Protein AF-A0A7I5E8X2-F1 (afdb_monomer_lite)

Secondary structure (DSSP, 8-state):
-------S-HHHHHHHHHHHHHHT-TT-EEEEE---HHHHHHHHGGGT----HHHHHHHHHHHHTSTTTHHHHEEEEEE-HHHHH-B-TTS-BHHHHHHHTTPEEE---EEEEEEEEETTEEEEEEEPPPPTT-SS------------GGGGGGEEEEEEEEE--SSS---EEEEEEEE-GGG--TT--HHHHHHHHHHHH-SS--------B-GGGG-S-TT--

Radius of gyration: 22.17 Å; chains: 1; bounding box: 64×29×58 Å

Sequence (225 aa):
MVSYSQYLTKEKEDELRSIVSAITAPGKGILAADESKKTFGKRIKHINVENTEELRRKYRQLLITAKPDLGKYISGVIMYHETFYHKCDDGTRFVDVLRKQGILPGVKDPYVKIYLYHGRKLLSKKKTSRKYRTLNPYYNESFQFKIEPAMMEKVHIIISVWDYDKMSKNDFIGEVTLASQALNLPQVTHACYEQWAEMMTSRRPVVQWHTLHPLFFFLLPRSLI

pLDDT: mean 84.15, std 14.83, range [33.44, 97.88]

Foldseek 3Di:
DDDDDPPDDPVLVVVVVVLVCLQPPPQAHEAEAAQDLVRVCVVCVVVVDDSDLVVSLVVVCCVLVPPLCNLVHYSEYEYHLSLQQHADPVRHRSCVSCVVSNYHYDFWWKKKKKWKDQALDTPDIDIFDIHGRHPDDDGPDDDDDDDDPVRQQRIKMKMWMWTDDPRDPIHTDFIAMAHAVNNVQPRHDPQSNVQNVCVVPDPDDGDDDDDGHDPVVDPDPSVPD

Organism: Haemonchus contortus (NCBI:txid6289)

InterPro domains:
  IPR000008 C2 domain [PR00360] (104-116)
  IPR000008 C2 domain [PR00360] (133-146)
  IPR000008 C2 domain [PR00360] (157-165)
  IPR000008 C2 domain [PS50004] (74-193)
  IPR000008 C2 domain [SM00239] (92-192)
  IPR000741 Fructose-bisphosphate aldolase, class-I [PF00274] (15-108)
  IPR000741 Fructose-bisphosphate aldolase, class-I [PTHR11627] (12-108)
  IPR013785 Aldolase-type TIM barrel [G3DSA:3.20.20.70] (1-112)
  IPR035892 C2 domain superfamily [SSF49562] (105-203)

Structure (mmCIF, N/CA/C/O backbone):
data_AF-A0A7I5E8X2-F1
#
_entry.id   AF-A0A7I5E8X2-F1
#
loop_
_atom_site.group_PDB
_atom_site.id
_atom_site.type_symbol
_atom_site.label_atom_id
_atom_site.label_alt_id
_atom_site.label_comp_id
_atom_site.label_asym_id
_atom_site.label_entity_id
_atom_site.label_seq_id
_atom_site.pdbx_PDB_ins_code
_atom_site.Cartn_x
_atom_site.Cartn_y
_atom_site.Cartn_z
_atom_site.occupancy
_atom_site.B_iso_or_equiv
_atom_site.auth_seq_id
_atom_site.auth_comp_id
_atom_site.auth_asym_id
_atom_site.auth_atom_id
_atom_site.pdbx_PDB_model_num
ATOM 1 N N . MET A 1 1 ? 34.766 -5.585 10.551 1.00 38.91 1 MET A N 1
ATOM 2 C CA . MET A 1 1 ? 33.547 -5.425 11.373 1.00 38.91 1 MET A CA 1
ATOM 3 C C . MET A 1 1 ? 32.628 -4.472 10.625 1.00 38.91 1 MET A C 1
ATOM 5 O O . MET A 1 1 ? 33.022 -3.335 10.405 1.00 38.91 1 MET A O 1
ATOM 9 N N . VAL A 1 2 ? 31.495 -4.945 10.104 1.00 33.44 2 VAL A N 1
ATOM 10 C CA . VAL A 1 2 ? 30.584 -4.097 9.317 1.00 33.44 2 VAL A CA 1
ATOM 11 C C . VAL A 1 2 ? 29.768 -3.258 10.297 1.00 33.44 2 VAL A C 1
ATOM 13 O O . VAL A 1 2 ? 28.954 -3.798 11.039 1.00 33.44 2 VAL A O 1
ATOM 16 N N . SER A 1 3 ? 30.032 -1.952 10.339 1.00 42.31 3 SER A N 1
ATOM 17 C CA . SER A 1 3 ? 29.227 -0.997 11.099 1.00 42.31 3 SER A CA 1
ATOM 18 C C . SER A 1 3 ? 27.961 -0.695 10.302 1.00 42.31 3 SER A C 1
ATOM 20 O O . SER A 1 3 ? 28.021 -0.100 9.224 1.00 42.31 3 SER A O 1
ATOM 22 N N . TYR A 1 4 ? 26.815 -1.157 10.796 1.00 42.38 4 TYR A N 1
ATOM 23 C CA . TYR A 1 4 ? 25.520 -0.760 10.258 1.00 42.38 4 TYR A CA 1
ATOM 24 C C . TYR A 1 4 ? 25.203 0.642 10.778 1.00 42.38 4 TYR A C 1
ATOM 26 O O . TYR A 1 4 ? 25.186 0.855 11.989 1.00 42.38 4 TYR A O 1
ATOM 34 N N . SER A 1 5 ? 24.938 1.604 9.887 1.00 55.16 5 SER A N 1
ATOM 35 C CA . SER A 1 5 ? 24.467 2.922 10.324 1.00 55.16 5 SER A CA 1
ATOM 36 C C . SER A 1 5 ? 23.168 2.746 11.107 1.00 55.16 5 SER A C 1
ATOM 38 O O . SER A 1 5 ? 22.242 2.104 10.609 1.00 55.16 5 SER A O 1
ATOM 40 N N . GLN A 1 6 ? 23.076 3.306 12.309 1.00 53.88 6 GLN A N 1
ATOM 41 C CA . GLN A 1 6 ? 21.856 3.241 13.106 1.00 53.88 6 GLN A CA 1
ATOM 42 C C . GLN A 1 6 ? 20.764 4.067 12.405 1.00 53.88 6 GLN A C 1
ATOM 44 O O . GLN A 1 6 ? 20.784 5.294 12.402 1.00 53.88 6 GLN A O 1
ATOM 49 N N . TYR A 1 7 ? 19.855 3.377 11.709 1.00 63.16 7 TYR A N 1
ATOM 50 C CA . TYR A 1 7 ? 18.863 3.986 10.810 1.00 63.16 7 TYR A CA 1
ATOM 51 C C . TYR A 1 7 ? 17.712 4.697 11.538 1.00 63.16 7 TYR A C 1
ATOM 53 O O . TYR A 1 7 ? 16.974 5.465 10.919 1.00 63.16 7 TYR A O 1
ATOM 61 N N . LEU A 1 8 ? 17.536 4.434 12.833 1.00 58.97 8 LEU A N 1
ATOM 62 C CA . LEU A 1 8 ? 16.497 5.016 13.675 1.00 58.97 8 LEU A CA 1
ATOM 63 C C . LEU A 1 8 ? 17.147 5.652 14.899 1.00 58.97 8 LEU A C 1
ATOM 65 O O . LEU A 1 8 ? 18.104 5.109 15.447 1.00 58.97 8 LEU A O 1
ATOM 69 N N . THR A 1 9 ? 16.619 6.797 15.326 1.00 81.25 9 THR A N 1
ATOM 70 C CA . THR A 1 9 ? 16.988 7.353 16.630 1.00 81.25 9 THR A CA 1
ATOM 71 C C . THR A 1 9 ? 16.455 6.434 17.727 1.00 81.25 9 THR A C 1
ATOM 73 O O . THR A 1 9 ? 15.494 5.688 17.501 1.00 81.25 9 THR A O 1
ATOM 76 N N . LYS A 1 10 ? 17.066 6.481 18.912 1.00 81.06 10 LYS A N 1
ATOM 77 C CA . LYS A 1 10 ? 16.680 5.621 20.035 1.00 81.06 10 LYS A CA 1
ATOM 78 C C . LYS A 1 10 ? 15.204 5.801 20.402 1.00 81.06 10 LYS A C 1
ATOM 80 O O . LYS A 1 10 ? 14.497 4.822 20.608 1.00 81.06 10 LYS A O 1
ATOM 85 N N . GLU A 1 11 ? 14.715 7.035 20.333 1.00 80.69 11 GLU A N 1
ATOM 86 C CA . GLU A 1 11 ? 13.323 7.394 20.611 1.00 80.69 11 GLU A CA 1
ATOM 87 C C . GLU A 1 11 ? 12.356 6.718 19.630 1.00 80.69 11 GLU A C 1
ATOM 89 O O . GLU A 1 11 ? 11.330 6.182 20.040 1.00 80.69 11 GLU A O 1
ATOM 94 N N . LYS A 1 12 ? 12.692 6.689 18.332 1.00 64.62 12 LYS A N 1
ATOM 95 C CA . LYS A 1 12 ? 11.868 6.021 17.310 1.00 64.62 12 LYS A CA 1
ATOM 96 C C . LYS A 1 12 ? 11.861 4.510 17.487 1.00 64.62 12 LYS A C 1
ATOM 98 O O . LYS A 1 12 ? 10.843 3.866 17.255 1.00 64.62 12 LYS A O 1
ATOM 103 N N . GLU A 1 13 ? 13.000 3.941 17.867 1.00 73.44 13 GLU A N 1
ATOM 104 C CA . GLU A 1 13 ? 13.101 2.513 18.144 1.00 73.44 13 GLU A CA 1
ATOM 105 C C . GLU A 1 13 ? 12.241 2.122 19.353 1.00 73.44 13 GLU A C 1
ATOM 107 O O . GLU A 1 13 ? 11.497 1.144 19.288 1.00 73.44 13 GLU A O 1
ATOM 112 N N . ASP A 1 14 ? 12.294 2.909 20.425 1.00 80.69 14 ASP A N 1
ATOM 113 C CA . ASP A 1 14 ? 11.518 2.666 21.639 1.00 80.69 14 ASP A CA 1
ATOM 114 C C . ASP A 1 14 ? 10.011 2.862 21.391 1.00 80.69 14 ASP A C 1
ATOM 116 O O . ASP A 1 14 ? 9.198 2.056 21.852 1.00 80.69 14 ASP A O 1
ATOM 120 N N . GLU A 1 15 ? 9.623 3.848 20.576 1.00 75.69 15 GLU A N 1
ATOM 121 C CA . GLU A 1 15 ? 8.233 4.029 20.146 1.00 75.69 15 GLU A CA 1
ATOM 122 C C . GLU A 1 15 ? 7.722 2.832 19.333 1.00 75.69 15 GLU A C 1
ATOM 124 O O . GLU A 1 15 ? 6.645 2.306 19.618 1.00 75.69 15 GLU A O 1
ATOM 129 N N . LEU A 1 16 ? 8.500 2.339 18.364 1.00 73.69 16 LEU A N 1
ATOM 130 C CA . LEU A 1 16 ? 8.141 1.135 17.613 1.00 73.69 16 LEU A CA 1
ATOM 131 C C . LEU A 1 16 ? 8.005 -0.091 18.506 1.00 73.69 16 LEU A C 1
ATOM 133 O O . LEU A 1 16 ? 7.049 -0.848 18.360 1.00 73.69 16 LEU A O 1
ATOM 137 N N . ARG A 1 17 ? 8.953 -0.298 19.425 1.00 80.31 17 ARG A N 1
ATOM 138 C CA . ARG A 1 17 ? 8.908 -1.408 20.384 1.00 80.31 17 ARG A CA 1
ATOM 139 C C . ARG A 1 17 ? 7.662 -1.322 21.258 1.00 80.31 17 ARG A C 1
ATOM 141 O O . ARG A 1 17 ? 7.032 -2.351 21.496 1.00 80.31 17 ARG A O 1
ATOM 148 N N . SER A 1 18 ? 7.275 -0.117 21.673 1.00 81.50 18 SER A N 1
ATOM 149 C CA . SER A 1 18 ? 6.035 0.131 22.410 1.00 81.50 18 SER A CA 1
ATOM 150 C C . SER A 1 18 ? 4.797 -0.220 21.575 1.00 81.50 18 SER A C 1
ATOM 152 O O . SER A 1 18 ? 3.943 -0.977 22.034 1.00 81.50 18 SER A O 1
ATOM 154 N N . ILE A 1 19 ? 4.735 0.225 20.313 1.00 79.25 19 ILE A N 1
ATOM 155 C CA . ILE A 1 19 ? 3.628 -0.087 19.393 1.00 79.25 19 ILE A CA 1
ATOM 156 C C . ILE A 1 19 ? 3.529 -1.594 19.142 1.00 79.25 19 ILE A C 1
ATOM 158 O O . ILE A 1 19 ? 2.446 -2.160 19.268 1.00 79.25 19 ILE A O 1
ATOM 162 N N . VAL A 1 20 ? 4.644 -2.257 18.822 1.00 81.50 20 VAL A N 1
ATOM 163 C CA . VAL A 1 20 ? 4.682 -3.711 18.608 1.00 81.50 20 VAL A CA 1
ATOM 164 C C . VAL A 1 20 ? 4.209 -4.435 19.863 1.00 81.50 20 VAL A C 1
ATOM 166 O O . VAL A 1 20 ? 3.317 -5.267 19.759 1.00 81.50 20 VAL A O 1
ATOM 169 N N . SER A 1 21 ? 4.716 -4.063 21.042 1.00 86.94 21 SER A N 1
ATOM 170 C CA . SER A 1 21 ? 4.304 -4.678 22.312 1.00 86.94 21 SER A CA 1
ATOM 171 C C . SER A 1 21 ? 2.809 -4.498 22.586 1.00 86.94 21 SER A C 1
ATOM 173 O O . SER A 1 21 ? 2.159 -5.420 23.073 1.00 86.94 21 SER A O 1
ATOM 175 N N . ALA A 1 22 ? 2.244 -3.337 22.241 1.00 85.12 22 ALA A N 1
ATOM 176 C CA . ALA A 1 22 ? 0.814 -3.085 22.365 1.00 85.12 22 ALA A CA 1
ATOM 177 C C . ALA A 1 22 ? -0.011 -3.923 21.374 1.00 85.12 22 ALA A C 1
ATOM 179 O O . ALA A 1 22 ? -1.022 -4.503 21.770 1.00 85.12 22 ALA A O 1
ATOM 180 N N . ILE A 1 23 ? 0.423 -4.033 20.110 1.00 85.88 23 ILE A N 1
ATOM 181 C CA . ILE A 1 23 ? -0.246 -4.840 19.075 1.00 85.88 23 ILE A CA 1
ATOM 182 C C . ILE A 1 23 ? -0.181 -6.335 19.415 1.00 85.88 23 ILE A C 1
ATOM 184 O O . ILE A 1 23 ? -1.177 -7.037 19.253 1.00 85.88 23 ILE A O 1
ATOM 188 N N . THR A 1 24 ? 0.952 -6.828 19.916 1.00 89.12 24 THR A N 1
ATOM 189 C CA . THR A 1 24 ? 1.171 -8.248 20.243 1.00 89.12 24 THR A CA 1
ATOM 190 C C . THR A 1 24 ? 0.873 -8.584 21.705 1.00 89.12 24 THR A C 1
ATOM 192 O O . THR A 1 24 ? 1.399 -9.568 22.227 1.00 89.12 24 THR A O 1
ATOM 195 N N . ALA A 1 25 ? 0.073 -7.763 22.394 1.00 91.94 25 ALA A N 1
ATOM 196 C CA . ALA A 1 25 ? -0.280 -7.993 23.789 1.00 91.94 25 ALA A CA 1
ATOM 197 C C . ALA A 1 25 ? -0.931 -9.387 23.967 1.00 91.94 25 ALA A C 1
ATOM 199 O O . ALA A 1 25 ? -1.867 -9.712 23.229 1.00 91.94 25 ALA A O 1
ATOM 200 N N . PRO A 1 26 ? -0.480 -10.213 24.935 1.00 93.69 26 PRO A N 1
ATOM 201 C CA . PRO A 1 26 ? -1.048 -11.539 25.167 1.00 93.69 26 PRO A CA 1
ATOM 202 C C . PRO A 1 26 ? -2.565 -11.500 25.369 1.00 93.69 26 PRO A C 1
ATOM 204 O O . PRO A 1 26 ? -3.087 -10.651 26.090 1.00 93.69 26 PRO A O 1
ATOM 207 N N . GLY A 1 27 ? -3.276 -12.426 24.723 1.00 92.62 27 GLY A N 1
ATOM 208 C CA . GLY A 1 27 ? -4.739 -12.490 24.776 1.00 92.62 27 GLY A CA 1
ATOM 209 C C . GLY A 1 27 ? -5.462 -11.467 23.892 1.00 92.62 27 GLY A C 1
ATOM 210 O O . GLY A 1 27 ? -6.692 -11.442 23.909 1.00 92.62 27 GLY A O 1
ATOM 211 N N . LYS A 1 28 ? -4.733 -10.658 23.105 1.00 94.44 28 LYS A N 1
ATOM 212 C CA . LYS A 1 28 ? -5.307 -9.724 22.129 1.00 94.44 28 LYS A CA 1
ATOM 213 C C . LYS A 1 28 ? -4.965 -10.086 20.683 1.00 94.44 28 LYS A C 1
ATOM 215 O O . LYS A 1 28 ? -3.944 -10.708 20.407 1.00 94.44 28 LYS A O 1
ATOM 220 N N . GLY A 1 29 ? -5.825 -9.668 19.756 1.00 92.12 29 GLY A N 1
ATOM 221 C CA . GLY A 1 29 ? -5.654 -9.823 18.313 1.00 92.12 29 GLY A CA 1
ATOM 222 C C . GLY A 1 29 ? -5.885 -8.529 17.530 1.00 92.12 29 GLY A C 1
ATOM 223 O O . GLY A 1 29 ? -6.206 -7.479 18.087 1.00 92.12 29 GLY A O 1
ATOM 224 N N . ILE A 1 30 ? -5.738 -8.617 16.208 1.00 92.19 30 ILE A N 1
ATOM 225 C CA . ILE A 1 30 ? -5.986 -7.511 15.277 1.00 92.19 30 ILE A CA 1
ATOM 226 C C . ILE A 1 30 ? -7.317 -7.749 14.562 1.00 92.19 30 ILE A C 1
ATOM 228 O O . ILE A 1 30 ? -7.530 -8.808 13.974 1.00 92.19 30 ILE A O 1
ATOM 232 N N . LEU A 1 31 ? -8.193 -6.745 14.560 1.00 92.25 31 LEU A N 1
ATOM 233 C CA . LEU A 1 31 ? -9.405 -6.745 13.745 1.00 92.25 31 LEU A CA 1
ATOM 234 C C . LEU A 1 31 ? -9.109 -6.122 12.372 1.00 92.25 31 LEU A C 1
ATOM 236 O O . LEU A 1 31 ? -8.822 -4.930 12.259 1.00 92.25 31 LEU A O 1
ATOM 240 N N . ALA A 1 32 ? -9.214 -6.915 11.309 1.00 89.88 32 ALA A N 1
ATOM 241 C CA . ALA A 1 32 ? -9.124 -6.426 9.935 1.00 89.88 32 ALA A CA 1
ATOM 242 C C . ALA A 1 32 ? -10.494 -5.900 9.465 1.00 89.88 32 ALA A C 1
ATOM 244 O O . ALA A 1 32 ? -11.342 -6.661 9.000 1.00 89.88 32 ALA A O 1
ATOM 245 N N . ALA A 1 33 ? -10.721 -4.593 9.620 1.00 89.88 33 ALA A N 1
ATOM 246 C CA . ALA A 1 33 ? -11.912 -3.874 9.152 1.00 89.88 33 ALA A CA 1
ATOM 247 C C . ALA A 1 33 ? -11.595 -2.999 7.916 1.00 89.88 33 ALA A C 1
ATOM 249 O O . ALA A 1 33 ? -12.175 -1.924 7.711 1.00 89.88 33 ALA A O 1
ATOM 250 N N . ASP A 1 34 ? -10.642 -3.450 7.096 1.00 87.06 34 ASP A N 1
ATOM 251 C CA . ASP A 1 34 ? -10.061 -2.737 5.957 1.00 87.06 34 ASP A CA 1
ATOM 252 C C . ASP A 1 34 ? -10.658 -3.120 4.601 1.00 87.06 34 ASP A C 1
ATOM 254 O O . ASP A 1 34 ? -10.116 -2.789 3.543 1.00 87.06 34 ASP A O 1
ATOM 258 N N . GLU A 1 35 ? -11.819 -3.775 4.608 1.00 84.75 35 GLU A N 1
ATOM 259 C CA . GLU A 1 35 ? -12.436 -4.245 3.377 1.00 84.75 35 GLU A CA 1
ATOM 260 C C . GLU A 1 35 ? -12.810 -3.075 2.461 1.00 84.75 35 GLU A C 1
ATOM 262 O O . GLU A 1 35 ? -13.571 -2.174 2.822 1.00 84.75 35 GLU A O 1
ATOM 267 N N . SER A 1 36 ? -12.319 -3.140 1.223 1.00 81.12 36 SER A N 1
ATOM 268 C CA . SER A 1 36 ? -12.688 -2.191 0.174 1.00 81.12 36 SER A CA 1
ATOM 269 C C . SER A 1 36 ? -14.194 -2.210 -0.117 1.00 81.12 36 SER A C 1
ATOM 271 O O . SER A 1 36 ? -14.888 -3.197 0.151 1.00 81.12 36 SER A O 1
ATOM 273 N N . LYS A 1 37 ? -14.691 -1.166 -0.798 1.00 85.94 37 LYS A N 1
ATOM 274 C CA . LYS A 1 37 ? -16.078 -1.098 -1.302 1.00 85.94 37 LYS A CA 1
ATOM 275 C C . LYS A 1 37 ? -16.480 -2.374 -2.052 1.00 85.94 37 LYS A C 1
ATOM 277 O O . LYS A 1 37 ? -17.553 -2.920 -1.811 1.00 85.94 37 LYS A O 1
ATOM 282 N N . LYS A 1 38 ? -15.596 -2.880 -2.920 1.00 81.94 38 LYS A N 1
ATOM 283 C CA . LYS A 1 38 ? -15.815 -4.097 -3.719 1.00 81.94 38 LYS A CA 1
ATOM 284 C C . LYS A 1 38 ? -15.886 -5.350 -2.845 1.00 81.94 38 LYS A C 1
ATOM 286 O O . LYS A 1 38 ? -16.782 -6.169 -3.031 1.00 81.94 38 LYS A O 1
ATOM 291 N N . THR A 1 39 ? -14.956 -5.503 -1.903 1.00 82.00 39 THR A N 1
ATOM 292 C CA . THR A 1 39 ? -14.901 -6.662 -0.996 1.00 82.00 39 THR A CA 1
ATOM 293 C C . THR A 1 39 ? -16.128 -6.705 -0.091 1.00 82.00 39 THR A C 1
ATOM 295 O O . THR A 1 39 ? -16.776 -7.744 0.014 1.00 82.00 39 THR A O 1
ATOM 298 N N . PHE A 1 40 ? -16.505 -5.563 0.489 1.00 89.56 40 PHE A N 1
ATOM 299 C CA . PHE A 1 40 ? -17.715 -5.460 1.297 1.00 89.56 40 PHE A CA 1
ATOM 300 C C . PHE A 1 40 ? -18.978 -5.766 0.487 1.00 89.56 40 PHE A C 1
ATOM 302 O O . PHE A 1 40 ? -19.819 -6.531 0.947 1.00 89.56 40 PHE A O 1
ATOM 309 N N . GLY A 1 41 ? -19.073 -5.255 -0.746 1.00 91.06 41 GLY A N 1
ATOM 310 C CA . GLY A 1 41 ? -20.191 -5.540 -1.650 1.00 91.06 41 GLY A CA 1
ATOM 311 C C . GLY A 1 41 ? -20.399 -7.036 -1.898 1.00 91.06 41 GLY A C 1
ATOM 312 O O . GLY A 1 41 ? -21.529 -7.510 -1.876 1.00 91.06 41 GLY A O 1
ATOM 313 N N . LYS A 1 42 ? -19.314 -7.807 -2.061 1.00 90.38 42 LYS A N 1
ATOM 314 C CA . LYS A 1 42 ? -19.402 -9.273 -2.162 1.00 90.38 42 LYS A CA 1
ATOM 315 C C . LYS A 1 42 ? -19.950 -9.905 -0.878 1.00 90.38 42 LYS A C 1
ATOM 317 O O . LYS A 1 42 ? -20.786 -10.795 -0.969 1.00 90.38 42 LYS A O 1
ATOM 322 N N . ARG A 1 43 ? -19.513 -9.428 0.295 1.00 88.31 43 ARG A N 1
ATOM 323 C CA . ARG A 1 43 ? -19.944 -9.940 1.609 1.00 88.31 43 ARG A CA 1
ATOM 324 C C . ARG A 1 43 ? -21.446 -9.741 1.836 1.00 88.31 43 ARG A C 1
ATOM 326 O O . ARG A 1 43 ? -22.109 -10.658 2.303 1.00 88.31 43 ARG A O 1
ATOM 333 N N . ILE A 1 44 ? -21.985 -8.579 1.466 1.00 90.88 44 ILE A N 1
ATOM 334 C CA . ILE A 1 44 ? -23.406 -8.256 1.679 1.00 90.88 44 ILE A CA 1
ATOM 335 C C . ILE A 1 44 ? -24.336 -8.723 0.550 1.00 90.88 44 ILE A C 1
ATOM 337 O O . ILE A 1 44 ? -25.553 -8.667 0.698 1.00 90.88 44 ILE A O 1
ATOM 341 N N . LYS A 1 45 ? -23.801 -9.213 -0.576 1.00 89.38 45 LYS A N 1
ATOM 342 C CA . LYS A 1 45 ? -24.623 -9.670 -1.709 1.00 89.38 45 LYS A CA 1
ATOM 343 C C . LYS A 1 45 ? -25.623 -10.761 -1.299 1.00 89.38 45 LYS A C 1
ATOM 345 O O . LYS A 1 45 ? -26.724 -10.813 -1.829 1.00 89.38 45 LYS A O 1
ATOM 350 N N . HIS A 1 46 ? -25.253 -11.595 -0.328 1.00 86.31 46 HIS A N 1
ATOM 351 C CA . HIS A 1 46 ? -26.083 -12.695 0.173 1.00 86.31 46 HIS A CA 1
ATOM 352 C C . HIS A 1 46 ? -27.261 -12.249 1.049 1.00 86.31 46 HIS A C 1
ATOM 354 O O . HIS A 1 46 ? -28.174 -13.037 1.260 1.00 86.31 46 HIS A O 1
ATOM 360 N N . ILE A 1 47 ? -27.256 -11.006 1.540 1.00 88.31 47 ILE A N 1
ATOM 361 C CA . ILE A 1 47 ? -28.328 -10.456 2.385 1.00 88.31 47 ILE A CA 1
ATOM 362 C C . ILE A 1 47 ? -29.251 -9.492 1.623 1.00 88.31 47 ILE A C 1
ATOM 364 O O . ILE A 1 47 ? -30.100 -8.859 2.237 1.00 88.31 47 ILE A O 1
ATOM 368 N N . ASN A 1 48 ? -29.104 -9.393 0.293 1.00 87.81 48 ASN A N 1
ATOM 369 C CA . ASN A 1 48 ? -29.936 -8.572 -0.599 1.00 87.81 48 ASN A CA 1
ATOM 370 C C . ASN A 1 48 ? -30.042 -7.087 -0.184 1.00 87.81 48 ASN A C 1
ATOM 372 O O . ASN A 1 48 ? -31.103 -6.476 -0.281 1.00 87.81 48 ASN A O 1
ATOM 376 N N . VAL A 1 49 ? -28.933 -6.507 0.291 1.00 88.75 49 VAL A N 1
ATOM 377 C CA . VAL A 1 49 ? -28.847 -5.084 0.655 1.00 88.75 49 VAL A CA 1
ATOM 378 C C . VAL A 1 49 ? -27.911 -4.351 -0.306 1.00 88.75 49 VAL A C 1
ATOM 380 O O . VAL A 1 49 ? -26.867 -4.874 -0.703 1.00 88.75 49 VAL A O 1
ATOM 383 N N . GLU A 1 50 ? -28.267 -3.120 -0.668 1.00 91.38 50 GLU A N 1
ATOM 384 C CA . GLU A 1 50 ? -27.441 -2.250 -1.502 1.00 91.38 50 GLU A CA 1
ATOM 385 C C . GLU A 1 50 ? -26.145 -1.814 -0.791 1.00 91.38 50 GLU A C 1
ATOM 387 O O . GLU A 1 50 ? -26.134 -1.455 0.386 1.00 91.38 50 GLU A O 1
ATOM 392 N N . ASN A 1 51 ? -25.028 -1.788 -1.525 1.00 93.38 51 ASN A N 1
ATOM 393 C CA . ASN A 1 51 ? -23.721 -1.364 -1.015 1.00 93.38 51 ASN A CA 1
ATOM 394 C C . ASN A 1 51 ? -23.567 0.167 -0.954 1.00 93.38 51 ASN A C 1
ATOM 396 O O . ASN A 1 51 ? -22.775 0.760 -1.695 1.00 93.38 51 ASN A O 1
ATOM 400 N N . THR A 1 52 ? -24.285 0.809 -0.039 1.00 94.56 52 THR A N 1
ATOM 401 C CA . THR A 1 52 ? -24.194 2.257 0.188 1.00 94.56 52 THR A CA 1
ATOM 402 C C . THR A 1 52 ? -23.060 2.619 1.154 1.00 94.56 52 THR A C 1
ATOM 404 O O . THR A 1 52 ? -22.584 1.789 1.933 1.00 94.56 52 THR A O 1
ATOM 407 N N . GLU A 1 53 ? -22.587 3.868 1.103 1.00 91.44 53 GLU A N 1
ATOM 408 C CA . GLU A 1 53 ? -21.614 4.391 2.080 1.00 91.44 53 GLU A CA 1
ATOM 409 C C . GLU A 1 53 ? -22.156 4.345 3.505 1.00 91.44 53 GLU A C 1
ATOM 411 O O . GLU A 1 53 ? -21.472 3.872 4.408 1.00 91.44 53 GLU A O 1
ATOM 416 N N . GLU A 1 54 ? -23.418 4.722 3.687 1.00 95.12 54 GLU A N 1
ATOM 417 C CA . GLU A 1 54 ? -24.064 4.716 4.993 1.00 95.12 54 GLU A CA 1
ATOM 418 C C . GLU A 1 54 ? -24.165 3.304 5.587 1.00 95.12 54 GLU A C 1
ATOM 420 O O . GLU A 1 54 ? -23.901 3.104 6.773 1.00 95.12 54 GLU A O 1
ATOM 425 N N . LEU A 1 55 ? -24.457 2.286 4.769 1.00 94.69 55 LEU A N 1
ATOM 426 C CA . LEU A 1 55 ? -24.430 0.896 5.225 1.00 94.69 55 LEU A CA 1
ATOM 427 C C . LEU A 1 55 ? -23.016 0.468 5.629 1.00 94.69 55 LEU A C 1
ATOM 429 O O . LEU A 1 55 ? -22.834 -0.191 6.657 1.00 94.69 55 LEU A O 1
ATOM 433 N N . ARG A 1 56 ? -22.002 0.848 4.840 1.00 94.75 56 ARG A N 1
ATOM 434 C CA . ARG A 1 56 ? -20.604 0.572 5.185 1.00 94.75 56 ARG A CA 1
ATOM 435 C C . ARG A 1 56 ? -20.232 1.242 6.502 1.00 94.75 56 ARG A C 1
ATOM 437 O O . ARG A 1 56 ? -19.630 0.568 7.336 1.00 94.75 56 ARG A O 1
ATOM 444 N N . ARG A 1 57 ? -20.614 2.504 6.709 1.00 96.00 57 ARG A N 1
ATOM 445 C CA . ARG A 1 57 ? -20.420 3.254 7.956 1.00 96.00 57 ARG A CA 1
ATOM 446 C C . ARG A 1 57 ? -21.074 2.543 9.136 1.00 96.00 57 ARG A C 1
ATOM 448 O O . ARG A 1 57 ? -20.356 2.200 10.071 1.00 96.00 57 ARG A O 1
ATOM 455 N N . LYS A 1 58 ? -22.374 2.235 9.063 1.00 95.56 58 LYS A N 1
ATOM 456 C CA . LYS A 1 58 ? -23.123 1.529 10.121 1.00 95.56 58 LYS A CA 1
ATOM 457 C C . LYS A 1 58 ? -22.516 0.171 10.463 1.00 95.56 58 LYS A C 1
ATOM 459 O O . LYS A 1 58 ? -22.352 -0.146 11.636 1.00 95.56 58 LYS A O 1
ATOM 464 N N . TYR A 1 59 ? -22.113 -0.607 9.457 1.00 95.06 59 TYR A N 1
ATOM 465 C CA . TYR A 1 59 ? -21.436 -1.885 9.682 1.00 95.06 59 TYR A CA 1
ATOM 466 C C . TYR A 1 59 ? -20.110 -1.714 10.436 1.00 95.06 59 TYR A C 1
ATOM 468 O O . TYR A 1 59 ? -19.829 -2.466 11.362 1.00 95.06 59 TYR A O 1
ATOM 476 N N . ARG A 1 60 ? -19.286 -0.716 10.086 1.00 95.25 60 ARG A N 1
ATOM 477 C CA . ARG A 1 60 ? -18.020 -0.484 10.805 1.00 95.25 60 ARG A CA 1
ATOM 478 C C . ARG A 1 60 ? -18.253 0.111 12.187 1.00 95.25 60 ARG A C 1
ATOM 480 O O . ARG A 1 60 ? -17.531 -0.271 13.098 1.00 95.25 60 ARG A O 1
ATOM 487 N N . GLN A 1 61 ? -19.266 0.964 12.359 1.00 95.62 61 GLN A N 1
ATOM 488 C CA . GLN A 1 61 ? -19.684 1.436 13.679 1.00 95.62 61 GLN A CA 1
ATOM 489 C C . GLN A 1 61 ? -20.015 0.241 14.570 1.00 95.62 61 GLN A C 1
ATOM 491 O O . GLN A 1 61 ? -19.419 0.110 15.630 1.00 95.62 61 GLN A O 1
ATOM 496 N N . LEU A 1 62 ? -20.852 -0.686 14.088 1.00 94.19 62 LEU A N 1
ATOM 497 C CA . LEU A 1 62 ? -21.201 -1.914 14.805 1.00 94.19 62 LEU A CA 1
ATOM 498 C C . LEU A 1 62 ? -19.960 -2.694 15.271 1.00 94.19 62 LEU A C 1
ATOM 500 O O . LEU A 1 62 ? -19.928 -3.150 16.411 1.00 94.19 62 LEU A O 1
ATOM 504 N N . LEU A 1 63 ? -18.940 -2.834 14.415 1.00 93.50 63 LEU A N 1
ATOM 505 C CA . LEU A 1 63 ? -17.701 -3.538 14.765 1.00 93.50 63 LEU A CA 1
ATOM 506 C C . LEU A 1 63 ? -16.892 -2.817 15.853 1.00 93.50 63 LEU A C 1
ATOM 508 O O . LEU A 1 63 ? -16.426 -3.461 16.787 1.00 93.50 63 LEU A O 1
ATOM 512 N N . ILE A 1 64 ? -16.706 -1.499 15.738 1.00 91.75 64 ILE A N 1
ATOM 513 C CA . ILE A 1 64 ? -15.820 -0.745 16.644 1.00 91.75 64 ILE A CA 1
ATOM 514 C C . ILE A 1 64 ? -16.499 -0.320 17.953 1.00 91.75 64 ILE A C 1
ATOM 516 O O . ILE A 1 64 ? -15.813 -0.010 18.927 1.00 91.75 64 ILE A O 1
ATOM 520 N N . THR A 1 65 ? -17.834 -0.264 17.967 1.00 90.31 65 THR A N 1
ATOM 521 C CA . THR A 1 65 ? -18.654 0.026 19.151 1.00 90.31 65 THR A CA 1
ATOM 522 C C . THR A 1 65 ? -19.268 -1.241 19.739 1.00 90.31 65 THR A C 1
ATOM 524 O O . THR A 1 65 ? -20.194 -1.145 20.546 1.00 90.31 65 THR A O 1
ATOM 527 N N . ALA A 1 66 ? -18.817 -2.429 19.314 1.00 85.94 66 ALA A N 1
ATOM 528 C CA . ALA A 1 66 ? -19.227 -3.683 19.932 1.00 85.94 66 ALA A CA 1
ATOM 529 C C . ALA A 1 66 ? -19.042 -3.583 21.459 1.00 85.94 66 ALA A C 1
ATOM 531 O O . ALA A 1 66 ? -18.076 -2.968 21.909 1.00 85.94 66 ALA A O 1
ATOM 532 N N . LYS A 1 67 ? -20.012 -4.133 22.215 1.00 70.94 67 LYS A N 1
ATOM 533 C CA . LYS A 1 67 ? -20.157 -4.129 23.693 1.00 70.94 67 LYS A CA 1
ATOM 534 C C . LYS A 1 67 ? -18.826 -3.986 24.461 1.00 70.94 67 LYS A C 1
ATOM 536 O O . LYS A 1 67 ? -17.849 -4.573 24.013 1.00 70.94 67 LYS A O 1
ATOM 541 N N . PRO A 1 68 ? -18.817 -3.342 25.653 1.00 64.94 68 PRO A N 1
ATOM 542 C CA . PRO A 1 68 ? -17.769 -2.437 26.189 1.00 64.94 68 PRO A CA 1
ATOM 543 C C . PRO A 1 68 ? -16.336 -2.976 26.392 1.00 64.94 68 PRO A C 1
ATOM 545 O O . PRO A 1 68 ? -15.499 -2.301 26.980 1.00 64.94 68 PRO A O 1
ATOM 548 N N . ASP A 1 69 ? -16.026 -4.152 25.869 1.00 80.69 69 ASP A N 1
ATOM 549 C CA . ASP A 1 69 ? -14.824 -4.924 26.116 1.00 80.69 69 ASP A CA 1
ATOM 550 C C . ASP A 1 69 ? -14.043 -5.264 24.838 1.00 80.69 69 ASP A C 1
ATOM 552 O O . ASP A 1 69 ? -13.139 -6.096 24.891 1.00 80.69 69 ASP A O 1
ATOM 556 N N . LEU A 1 70 ? -14.331 -4.640 23.687 1.00 88.56 70 LEU A N 1
ATOM 557 C CA . LEU A 1 70 ? -13.566 -4.895 22.455 1.00 88.56 70 LEU A CA 1
ATOM 558 C C . LEU A 1 70 ? -12.057 -4.717 22.696 1.00 88.56 70 LEU A C 1
ATOM 560 O O . LEU A 1 70 ? -11.261 -5.565 22.298 1.00 88.56 70 LEU A O 1
ATOM 564 N N . GLY A 1 71 ? -11.668 -3.680 23.444 1.00 90.12 71 GLY A N 1
ATOM 565 C CA . GLY A 1 71 ? -10.278 -3.419 23.827 1.00 90.12 71 GLY A CA 1
ATOM 566 C C . GLY A 1 71 ? -9.635 -4.465 24.748 1.00 90.12 71 GLY A C 1
ATOM 567 O O . GLY A 1 71 ? -8.408 -4.482 24.875 1.00 90.12 71 GLY A O 1
ATOM 568 N N . LYS A 1 72 ? -10.412 -5.365 25.375 1.00 92.06 72 LYS A N 1
ATOM 569 C CA . LYS A 1 72 ? -9.868 -6.507 26.137 1.00 92.06 72 LYS A CA 1
ATOM 570 C C . LYS A 1 72 ? -9.256 -7.555 25.216 1.00 92.06 72 LYS A C 1
ATOM 572 O O . LYS A 1 72 ? -8.268 -8.169 25.599 1.00 92.06 72 LYS A O 1
ATOM 577 N N . TYR A 1 73 ? -9.814 -7.714 24.018 1.00 93.06 73 TYR A N 1
ATOM 578 C CA . TYR A 1 73 ? -9.457 -8.778 23.077 1.00 93.06 73 TYR A CA 1
ATOM 579 C C . TYR A 1 73 ? -8.818 -8.263 21.791 1.00 93.06 73 TYR A C 1
ATOM 581 O O . TYR A 1 73 ? -8.210 -9.039 21.064 1.00 93.06 73 TYR A O 1
ATOM 589 N N . ILE A 1 74 ? -8.951 -6.975 21.479 1.00 94.38 74 ILE A N 1
ATOM 590 C CA . ILE A 1 74 ? -8.417 -6.373 20.261 1.00 94.38 74 ILE A CA 1
ATOM 591 C C . ILE A 1 74 ? -7.410 -5.294 20.638 1.00 94.38 74 ILE A C 1
ATOM 593 O O . ILE A 1 74 ? -7.709 -4.389 21.412 1.00 94.38 74 ILE A O 1
ATOM 597 N N . SER A 1 75 ? -6.200 -5.400 20.100 1.00 93.12 75 SER A N 1
ATOM 598 C CA . SER A 1 75 ? -5.104 -4.447 20.302 1.00 93.12 75 SER A CA 1
ATOM 599 C C . SER A 1 75 ? -4.966 -3.464 19.142 1.00 93.12 75 SER A C 1
ATOM 601 O O . SER A 1 75 ? -4.489 -2.346 19.335 1.00 93.12 75 SER A O 1
ATOM 603 N N . GLY A 1 76 ? -5.419 -3.841 17.944 1.00 91.12 76 GLY A N 1
ATOM 604 C CA . GLY A 1 76 ? -5.387 -2.980 16.767 1.00 91.12 76 GLY A CA 1
ATOM 605 C C . GLY A 1 76 ? -6.539 -3.227 15.801 1.00 91.12 76 GLY A C 1
ATOM 606 O O . GLY A 1 76 ? -7.062 -4.336 15.704 1.00 91.12 76 GLY A O 1
ATOM 607 N N . VAL A 1 77 ? -6.917 -2.187 15.057 1.00 91.94 77 VAL A N 1
ATOM 608 C CA . VAL A 1 77 ? -7.867 -2.283 13.941 1.00 91.94 77 VAL A CA 1
ATOM 609 C C . VAL A 1 77 ? -7.228 -1.721 12.686 1.00 91.94 77 VAL A C 1
ATOM 611 O O . VAL A 1 77 ? -6.858 -0.547 12.649 1.00 91.94 77 VAL A O 1
ATOM 614 N N . ILE A 1 78 ? -7.150 -2.533 11.636 1.00 87.75 78 ILE A N 1
ATOM 615 C CA . ILE A 1 78 ? -6.774 -2.056 10.301 1.00 87.75 78 ILE A CA 1
ATOM 616 C C . ILE A 1 78 ? -8.047 -1.546 9.635 1.00 87.75 78 ILE A C 1
ATOM 618 O O . ILE A 1 78 ? -9.054 -2.252 9.607 1.00 87.75 78 ILE A O 1
ATOM 622 N N . MET A 1 79 ? -8.030 -0.312 9.136 1.00 85.81 79 MET A N 1
ATOM 623 C CA . MET A 1 79 ? -9.218 0.333 8.581 1.00 85.81 79 MET A CA 1
ATOM 624 C C . MET A 1 79 ? -9.043 0.694 7.113 1.00 85.81 79 MET A C 1
ATOM 626 O O . MET A 1 79 ? -7.970 1.099 6.663 1.00 85.81 79 MET A O 1
ATOM 630 N N . TYR A 1 80 ? -10.152 0.631 6.378 1.00 84.19 80 TYR A N 1
ATOM 631 C CA . TYR A 1 80 ? -10.219 1.165 5.027 1.00 84.19 80 TYR A CA 1
ATOM 632 C C . TYR A 1 80 ? -10.212 2.697 5.085 1.00 84.19 80 TYR A C 1
ATOM 634 O O . TYR A 1 80 ? -10.691 3.289 6.053 1.00 84.19 80 TYR A O 1
ATOM 642 N N . HIS A 1 81 ? -9.714 3.340 4.026 1.00 72.31 81 HIS A N 1
ATOM 643 C CA . HIS A 1 81 ? -9.625 4.800 3.912 1.00 72.31 81 HIS A CA 1
ATOM 644 C C . HIS A 1 81 ? -10.905 5.523 4.357 1.00 72.31 81 HIS A C 1
ATOM 646 O O . HIS A 1 81 ? -10.857 6.414 5.198 1.00 72.31 81 HIS A O 1
ATOM 652 N N . GLU A 1 82 ? -12.045 5.103 3.802 1.00 79.88 82 GLU A N 1
ATOM 653 C CA . GLU A 1 82 ? -13.367 5.687 4.064 1.00 79.88 82 GLU A CA 1
ATOM 654 C C . GLU A 1 82 ? -13.704 5.637 5.568 1.00 79.88 82 GLU A C 1
ATOM 656 O O . GLU A 1 82 ? -14.062 6.644 6.178 1.00 79.88 82 GLU A O 1
ATOM 661 N N . THR A 1 83 ? -13.439 4.491 6.203 1.00 86.31 83 THR A N 1
ATOM 662 C CA . THR A 1 83 ? -13.682 4.229 7.628 1.00 86.31 83 THR A CA 1
ATOM 663 C C . THR A 1 83 ? -12.905 5.160 8.561 1.00 86.31 83 THR A C 1
ATOM 665 O O . THR A 1 83 ? -13.395 5.491 9.637 1.00 86.31 83 THR A O 1
ATOM 668 N N . PHE A 1 84 ? -11.718 5.631 8.168 1.00 80.69 84 PHE A N 1
ATOM 669 C CA . PHE A 1 84 ? -10.896 6.518 9.003 1.00 80.69 84 PHE A CA 1
ATOM 670 C C . PHE A 1 84 ? -11.557 7.886 9.272 1.00 80.69 84 PHE A C 1
ATOM 672 O O . PHE A 1 84 ? -11.284 8.534 10.291 1.00 80.69 84 PHE A O 1
ATOM 679 N N . TYR A 1 85 ? -12.411 8.338 8.349 1.00 81.75 85 TYR A N 1
ATOM 680 C CA . TYR A 1 85 ? -13.107 9.626 8.425 1.00 81.75 85 TYR A CA 1
ATOM 681 C C . TYR A 1 85 ? -14.544 9.502 8.926 1.00 81.75 85 TYR A C 1
ATOM 683 O O . TYR A 1 85 ? -15.171 10.516 9.233 1.00 81.75 85 TYR A O 1
ATOM 691 N N . HIS A 1 86 ? -15.048 8.276 9.051 1.00 91.38 86 HIS A N 1
ATOM 692 C CA . HIS A 1 86 ? -16.379 8.029 9.565 1.00 91.38 86 HIS A CA 1
ATOM 693 C C . HIS A 1 86 ? -16.539 8.475 11.017 1.00 91.38 86 HIS A C 1
ATOM 695 O O . HIS A 1 86 ? -15.619 8.452 11.847 1.00 91.38 86 HIS A O 1
ATOM 701 N N . LYS A 1 87 ? -17.778 8.866 11.293 1.00 93.38 87 LYS A N 1
ATOM 702 C CA . LYS A 1 87 ? -18.269 9.216 12.611 1.00 93.38 87 LYS A CA 1
ATOM 703 C C . LYS A 1 87 ? -19.363 8.238 13.012 1.00 93.38 87 LYS A C 1
ATOM 705 O O . LYS A 1 87 ? -20.106 7.729 12.165 1.00 93.38 87 LYS A O 1
ATOM 710 N N . CYS A 1 88 ? -19.425 7.978 14.306 1.00 95.00 88 CYS A N 1
ATOM 711 C CA . CYS A 1 88 ? -20.562 7.350 14.946 1.00 95.00 88 CYS A CA 1
ATOM 712 C C . CYS A 1 88 ? -21.788 8.261 14.835 1.00 95.00 88 CYS A C 1
ATOM 714 O O . CYS A 1 88 ? -21.674 9.440 14.486 1.00 95.00 88 CYS A O 1
ATOM 716 N N . ASP A 1 89 ? -22.956 7.712 15.154 1.00 96.50 89 ASP A N 1
ATOM 717 C CA . ASP A 1 89 ? -24.216 8.467 15.133 1.00 96.50 89 ASP A CA 1
ATOM 718 C C . ASP A 1 89 ? -24.206 9.658 16.113 1.00 96.50 89 ASP A C 1
ATOM 720 O O . ASP A 1 89 ? -24.881 10.654 15.882 1.00 96.50 89 ASP A O 1
ATOM 724 N N . ASP A 1 90 ? -23.382 9.593 17.165 1.00 94.62 90 ASP A N 1
ATOM 725 C CA . ASP A 1 90 ? -23.154 10.672 18.138 1.00 94.62 90 ASP A CA 1
ATOM 726 C C . ASP A 1 90 ? -22.149 11.744 17.655 1.00 94.62 90 ASP A C 1
ATOM 728 O O . ASP A 1 90 ? -21.825 12.680 18.384 1.00 94.62 90 ASP A O 1
ATOM 732 N N . GLY A 1 91 ? -21.612 11.608 16.437 1.00 93.56 91 GLY A N 1
ATOM 733 C CA . GLY A 1 91 ? -20.611 12.507 15.862 1.00 93.56 91 GLY A CA 1
ATOM 734 C C . GLY A 1 91 ? -19.157 12.218 16.264 1.00 93.56 91 GLY A C 1
ATOM 735 O O . GLY A 1 91 ? -18.244 12.822 15.685 1.00 93.56 91 GLY A O 1
ATOM 736 N N . THR A 1 92 ? -18.904 11.282 17.184 1.00 91.19 92 THR A N 1
ATOM 737 C CA . THR A 1 92 ? -17.551 10.871 17.585 1.00 91.19 92 THR A CA 1
ATOM 738 C C . THR A 1 92 ? -16.852 10.160 16.427 1.00 91.19 92 THR A C 1
ATOM 740 O O . THR A 1 92 ? -17.435 9.308 15.759 1.00 91.19 92 THR A O 1
ATOM 743 N N . ARG A 1 93 ? -15.575 10.461 16.166 1.00 90.75 93 ARG A N 1
ATOM 744 C CA . ARG A 1 93 ? -14.827 9.768 15.106 1.00 90.75 93 ARG A CA 1
ATOM 745 C C . ARG A 1 93 ? -14.524 8.329 15.510 1.00 90.75 93 ARG A C 1
ATOM 747 O O . ARG A 1 93 ? -14.150 8.065 16.651 1.00 90.75 93 ARG A O 1
ATOM 754 N N . PHE A 1 94 ? -14.540 7.419 14.543 1.00 92.81 94 PHE A N 1
ATOM 755 C CA . PHE A 1 94 ? -14.204 6.009 14.772 1.00 92.81 94 PHE A CA 1
ATOM 756 C C . PHE A 1 94 ? -12.813 5.815 15.398 1.00 92.81 94 PHE A C 1
ATOM 758 O O . PHE A 1 94 ? -12.643 5.027 16.325 1.00 92.81 94 PHE A O 1
ATOM 765 N N . VAL A 1 95 ? -11.824 6.596 14.955 1.00 87.56 95 VAL A N 1
ATOM 766 C CA . VAL A 1 95 ? -10.465 6.585 15.526 1.00 87.56 95 VAL A CA 1
ATOM 767 C C . VAL A 1 95 ? -10.434 6.934 17.014 1.00 87.56 95 VAL A C 1
ATOM 769 O O . VAL A 1 95 ? -9.607 6.399 17.748 1.00 87.56 95 VAL A O 1
ATOM 772 N N . ASP A 1 96 ? -11.328 7.811 17.468 1.00 88.19 96 ASP A N 1
ATOM 773 C CA . ASP A 1 96 ? -11.366 8.257 18.859 1.00 88.19 96 ASP A CA 1
ATOM 774 C C . ASP A 1 96 ? -12.078 7.219 19.732 1.00 88.19 96 ASP A C 1
ATOM 776 O O . ASP A 1 96 ? -11.655 6.978 20.860 1.00 88.19 96 ASP A O 1
ATOM 780 N N . VAL A 1 97 ? -13.083 6.524 19.186 1.00 92.06 97 VAL A N 1
ATOM 781 C CA . VAL A 1 97 ? -13.706 5.349 19.820 1.00 92.06 97 VAL A CA 1
ATOM 782 C C . VAL A 1 97 ? -12.685 4.233 20.054 1.00 92.06 97 VAL A C 1
ATOM 784 O O . VAL A 1 97 ? -12.636 3.676 21.148 1.00 92.06 97 VAL A O 1
ATOM 787 N N . LEU A 1 98 ? -11.844 3.928 19.060 1.00 91.19 98 LEU A N 1
ATOM 788 C CA . LEU A 1 98 ? -10.806 2.898 19.183 1.00 91.19 98 LEU A CA 1
ATOM 789 C C . LEU A 1 98 ? -9.747 3.282 20.225 1.00 91.19 98 LEU A C 1
ATOM 791 O O . LEU A 1 98 ? -9.428 2.486 21.106 1.00 91.19 98 LEU A O 1
ATOM 795 N N . ARG A 1 99 ? -9.263 4.530 20.192 1.00 89.38 99 ARG A N 1
ATOM 796 C CA . ARG A 1 99 ? -8.276 5.032 21.163 1.00 89.38 99 ARG A CA 1
ATOM 797 C C . ARG A 1 99 ? -8.796 5.031 22.594 1.00 89.38 99 ARG A C 1
ATOM 799 O O . ARG A 1 99 ? -8.059 4.633 23.489 1.00 89.38 99 ARG A O 1
ATOM 806 N N . LYS A 1 100 ? -10.055 5.430 22.814 1.00 90.44 100 LYS A N 1
ATOM 807 C CA . LYS A 1 100 ? -10.700 5.380 24.140 1.00 90.44 100 LYS A CA 1
ATOM 808 C C . LYS A 1 100 ? -10.735 3.963 24.721 1.00 90.44 100 LYS A C 1
ATOM 810 O O . LYS A 1 100 ? -10.732 3.811 25.934 1.00 90.44 100 LYS A O 1
ATOM 815 N N . GLN A 1 101 ? -10.731 2.944 23.864 1.00 90.50 101 GLN A N 1
ATOM 816 C CA . GLN A 1 101 ? -10.699 1.534 24.251 1.00 90.50 101 GLN A CA 1
ATOM 817 C C . GLN A 1 101 ? -9.276 0.945 24.298 1.00 90.50 101 GLN A C 1
ATOM 819 O O . GLN A 1 101 ? -9.118 -0.255 24.506 1.00 90.50 101 GLN A O 1
ATOM 824 N N . GLY A 1 102 ? -8.232 1.757 24.092 1.00 88.44 102 GLY A N 1
ATOM 825 C CA . GLY A 1 102 ? -6.843 1.290 24.052 1.00 88.44 102 GLY A CA 1
ATOM 826 C C . GLY A 1 102 ? -6.488 0.490 22.794 1.00 88.44 102 GLY A C 1
ATOM 827 O O . GLY A 1 102 ? -5.549 -0.301 22.823 1.00 88.44 102 GLY A O 1
ATOM 828 N N . ILE A 1 103 ? -7.237 0.676 21.703 1.00 90.62 103 ILE A N 1
ATOM 829 C CA . ILE A 1 103 ? -7.053 -0.032 20.433 1.00 90.62 103 ILE A CA 1
ATOM 830 C C . ILE A 1 103 ? -6.325 0.872 19.432 1.00 90.62 103 ILE A C 1
ATOM 832 O O . ILE A 1 103 ? -6.711 2.025 19.223 1.00 90.62 103 ILE A O 1
ATOM 836 N N . LEU A 1 104 ? -5.287 0.346 18.779 1.00 86.50 104 LEU A N 1
ATOM 837 C CA . LEU A 1 104 ? -4.458 1.073 17.819 1.00 86.50 104 LEU A CA 1
ATOM 838 C C . LEU A 1 104 ? -5.090 1.098 16.409 1.00 86.50 104 LEU A C 1
ATOM 840 O O . LEU A 1 104 ? -5.252 0.045 15.792 1.00 86.50 104 LEU A O 1
ATOM 844 N N . PRO A 1 105 ? -5.435 2.274 15.852 1.00 83.44 105 PRO A N 1
ATOM 845 C CA . PRO A 1 105 ? -5.928 2.381 14.478 1.00 83.44 105 PRO A CA 1
ATOM 846 C C . PRO A 1 105 ? -4.784 2.339 13.443 1.00 83.44 105 PRO A C 1
ATOM 848 O O . PRO A 1 105 ? -3.867 3.156 13.514 1.00 83.44 105 PRO A O 1
ATOM 851 N N . GLY A 1 106 ? -4.870 1.451 12.444 1.00 74.19 106 GLY A N 1
ATOM 852 C CA . GLY A 1 106 ? -3.909 1.309 11.337 1.00 74.19 106 GLY A CA 1
ATOM 853 C C . GLY A 1 106 ? -4.458 1.743 9.966 1.00 74.19 106 GLY A C 1
ATOM 854 O O . GLY A 1 106 ? -5.633 1.522 9.665 1.00 74.19 106 GLY A O 1
ATOM 855 N N . VAL A 1 107 ? -3.605 2.353 9.130 1.00 67.25 107 VAL A N 1
ATOM 856 C CA . VAL A 1 107 ? -3.891 2.833 7.757 1.00 67.25 107 VAL A CA 1
ATOM 857 C C . VAL A 1 107 ? -2.658 2.658 6.857 1.00 67.25 107 VAL A C 1
ATOM 859 O O . VAL A 1 107 ? -1.549 2.801 7.354 1.00 67.25 107 VAL A O 1
ATOM 862 N N . LYS A 1 108 ? -2.852 2.395 5.552 1.00 72.06 108 LYS A N 1
ATOM 863 C CA . LYS A 1 108 ? -1.764 2.232 4.561 1.00 72.06 108 LYS A CA 1
ATOM 864 C C . LYS A 1 108 ? -1.521 3.496 3.735 1.00 72.06 108 LYS A C 1
ATOM 866 O O . LYS A 1 108 ? -2.475 4.058 3.202 1.00 72.06 108 LYS A O 1
ATOM 871 N N . ASP A 1 1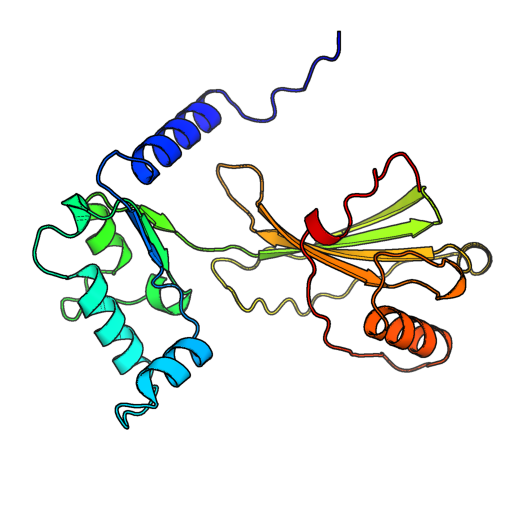09 ? -0.274 3.903 3.554 1.00 83.25 109 ASP A N 1
ATOM 872 C CA . ASP A 1 109 ? 0.177 5.041 2.753 1.00 83.25 109 ASP A CA 1
ATOM 873 C C . ASP A 1 109 ? 1.051 4.614 1.537 1.00 83.25 109 ASP A C 1
ATOM 875 O O . ASP A 1 109 ? 2.276 4.813 1.533 1.00 83.25 109 ASP A O 1
ATOM 879 N N . PRO A 1 110 ? 0.476 4.069 0.451 1.00 90.12 110 PRO A N 1
ATOM 880 C CA . PRO A 1 110 ? 1.262 3.496 -0.632 1.00 90.12 110 PRO A CA 1
ATOM 881 C C . PRO A 1 110 ? 1.990 4.533 -1.501 1.00 90.12 110 PRO A C 1
ATOM 883 O O . PRO A 1 110 ? 1.477 5.606 -1.851 1.00 90.12 110 PRO A O 1
ATOM 886 N N . TYR A 1 111 ? 3.171 4.154 -1.976 1.00 94.88 111 TYR A N 1
ATOM 887 C CA . TYR A 1 111 ? 3.956 4.873 -2.977 1.00 94.88 111 TYR A CA 1
ATOM 888 C C . TYR A 1 111 ? 4.726 3.900 -3.879 1.00 94.88 111 TYR A C 1
ATOM 890 O O . TYR A 1 111 ? 4.966 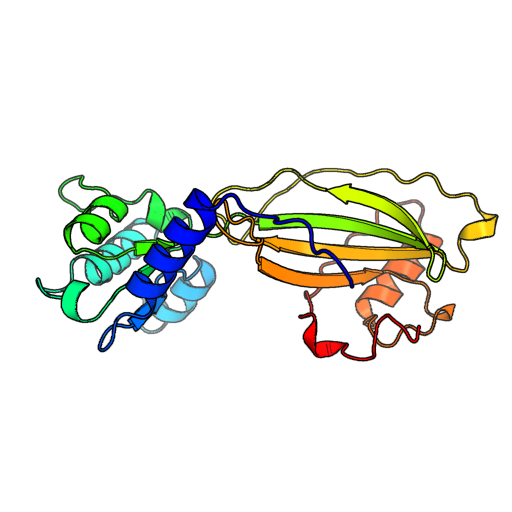2.747 -3.520 1.00 94.88 111 TYR A O 1
ATOM 898 N N . VAL A 1 112 ? 5.140 4.365 -5.059 1.00 97.12 112 VAL A N 1
ATOM 899 C CA . VAL A 1 112 ? 5.818 3.534 -6.063 1.00 97.12 112 VAL A CA 1
ATOM 900 C C . VAL A 1 112 ? 7.260 3.992 -6.241 1.00 97.12 112 VAL A C 1
ATOM 902 O O . VAL A 1 112 ? 7.541 5.190 -6.312 1.00 97.12 112 VAL A O 1
ATOM 905 N N . LYS A 1 113 ? 8.191 3.038 -6.331 1.00 97.38 113 LYS A N 1
ATOM 906 C CA . LYS A 1 113 ? 9.572 3.259 -6.782 1.00 97.38 113 LYS A CA 1
ATOM 907 C C . LYS A 1 113 ? 9.770 2.569 -8.126 1.00 97.38 113 LYS A C 1
ATOM 909 O O . LYS A 1 113 ? 9.433 1.394 -8.262 1.00 97.38 113 LYS A O 1
ATOM 914 N N . ILE A 1 114 ? 10.362 3.289 -9.071 1.00 97.81 114 ILE A N 1
ATOM 915 C CA . ILE A 1 114 ? 10.690 2.807 -10.412 1.00 97.81 114 ILE A CA 1
ATOM 916 C C . ILE A 1 114 ? 12.208 2.792 -10.538 1.00 97.81 114 ILE A C 1
ATOM 918 O O . ILE A 1 114 ? 12.854 3.829 -10.363 1.00 97.81 114 ILE A O 1
ATOM 922 N N . TYR A 1 115 ? 12.769 1.626 -10.822 1.00 96.94 115 TYR A N 1
ATOM 923 C CA . TYR A 1 115 ? 14.197 1.423 -11.018 1.00 96.94 115 TYR A CA 1
ATOM 924 C C . TYR A 1 115 ? 14.458 1.067 -12.471 1.00 96.94 115 TYR A C 1
ATOM 926 O O . TYR A 1 115 ? 13.829 0.158 -13.001 1.00 96.94 115 TYR A O 1
ATOM 934 N N . LEU A 1 116 ? 15.401 1.766 -13.089 1.00 96.56 116 LEU A N 1
ATOM 935 C CA . LEU A 1 116 ? 15.897 1.462 -14.420 1.00 96.56 116 LEU A CA 1
ATOM 936 C C . LEU A 1 116 ? 17.268 0.807 -14.295 1.00 96.56 116 LEU A C 1
ATOM 938 O O . LEU A 1 116 ? 18.200 1.426 -13.774 1.00 96.56 116 LEU A O 1
ATOM 942 N N . TYR A 1 117 ? 17.392 -0.409 -14.802 1.00 94.94 117 TYR A N 1
ATOM 943 C CA . TYR A 1 117 ? 18.624 -1.184 -14.798 1.00 94.94 117 TYR A CA 1
ATOM 944 C C . TYR A 1 117 ? 19.156 -1.391 -16.211 1.00 94.94 117 TYR A C 1
ATOM 946 O O . TYR A 1 117 ? 18.396 -1.376 -17.174 1.00 94.94 117 TYR A O 1
ATOM 954 N N . HIS A 1 118 ? 20.463 -1.622 -16.310 1.00 93.31 118 HIS A N 1
ATOM 955 C CA . HIS A 1 118 ? 21.132 -2.181 -17.479 1.00 93.31 118 HIS A CA 1
ATOM 956 C C . HIS A 1 118 ? 22.009 -3.348 -17.027 1.00 93.31 118 HIS A C 1
ATOM 958 O O . HIS A 1 118 ? 23.047 -3.149 -16.382 1.00 93.31 118 HIS A O 1
ATOM 964 N N . GLY A 1 119 ? 21.562 -4.574 -17.305 1.00 88.69 119 GLY A N 1
ATOM 965 C CA . GLY A 1 119 ? 22.077 -5.755 -16.612 1.00 88.69 119 GLY A CA 1
ATOM 966 C C . GLY A 1 119 ? 22.005 -5.543 -15.095 1.00 88.69 119 GLY A C 1
ATOM 967 O O . GLY A 1 119 ? 20.972 -5.153 -14.564 1.00 88.69 119 GLY A O 1
ATOM 968 N N . ARG A 1 120 ? 23.126 -5.698 -14.388 1.00 87.38 120 ARG A N 1
ATOM 969 C CA . ARG A 1 120 ? 23.189 -5.519 -12.922 1.00 87.38 120 ARG A CA 1
ATOM 970 C C . ARG A 1 120 ? 23.291 -4.062 -12.463 1.00 87.38 120 ARG A C 1
ATOM 972 O O . ARG A 1 120 ? 23.158 -3.773 -11.275 1.00 87.38 120 ARG A O 1
ATOM 979 N N . LYS A 1 121 ? 23.572 -3.128 -13.376 1.00 91.25 121 LYS A N 1
ATOM 980 C CA . LYS A 1 121 ? 23.849 -1.731 -13.025 1.00 91.25 121 LYS A CA 1
ATOM 981 C C . LYS A 1 121 ? 22.549 -0.940 -12.925 1.00 91.25 121 LYS A C 1
ATOM 983 O O . LYS A 1 121 ? 21.829 -0.810 -13.912 1.00 91.25 121 LYS A O 1
ATOM 988 N N . LEU A 1 122 ? 22.286 -0.354 -11.758 1.00 94.69 122 LEU A N 1
ATOM 989 C CA . LEU A 1 122 ? 21.217 0.630 -11.599 1.00 94.69 122 LEU A CA 1
ATOM 990 C C . LEU A 1 122 ? 21.610 1.920 -12.333 1.00 94.69 122 LEU A C 1
ATOM 992 O O . LEU A 1 122 ? 22.604 2.553 -11.981 1.00 94.69 122 LEU A O 1
ATOM 996 N N . LEU A 1 123 ? 20.832 2.308 -13.341 1.00 94.88 123 LEU A N 1
ATOM 997 C CA . LEU A 1 123 ? 21.034 3.549 -14.092 1.00 94.88 123 LEU A CA 1
ATOM 998 C C . LEU A 1 123 ? 20.284 4.724 -13.467 1.00 94.88 123 LEU A C 1
ATOM 1000 O O . LEU A 1 123 ? 20.808 5.831 -13.388 1.00 94.88 123 LEU A O 1
ATOM 1004 N N . SER A 1 124 ? 19.038 4.504 -13.044 1.00 96.25 124 SER A N 1
ATOM 1005 C CA . SER A 1 124 ? 18.197 5.566 -12.493 1.00 96.25 124 SER A CA 1
ATOM 1006 C C . SER A 1 124 ? 17.142 5.018 -11.544 1.00 96.25 124 SER A C 1
ATOM 1008 O O . SER A 1 124 ? 16.677 3.889 -11.682 1.00 96.25 124 SER A O 1
ATOM 1010 N N . LYS A 1 125 ? 16.727 5.852 -10.592 1.00 97.25 125 LYS A N 1
ATOM 1011 C CA . LYS A 1 125 ? 15.635 5.573 -9.665 1.00 97.25 125 LYS A CA 1
ATOM 1012 C C . LYS A 1 125 ? 14.716 6.781 -9.592 1.00 97.25 125 LYS A C 1
ATOM 1014 O O . LYS A 1 125 ? 15.176 7.899 -9.368 1.00 97.25 125 LYS A O 1
ATOM 1019 N N . LYS A 1 126 ? 13.415 6.548 -9.724 1.00 97.88 126 LYS A N 1
ATOM 1020 C CA . LYS A 1 126 ? 12.364 7.555 -9.544 1.00 97.88 126 LYS A CA 1
ATOM 1021 C C . LYS A 1 126 ? 11.327 7.054 -8.546 1.00 97.88 126 LYS A C 1
ATOM 1023 O O . LYS A 1 126 ? 11.275 5.865 -8.229 1.00 97.88 126 LYS A O 1
ATOM 1028 N N . LYS A 1 127 ? 10.551 7.974 -7.984 1.00 97.31 127 LYS A N 1
ATOM 1029 C CA . LYS A 1 127 ? 9.565 7.683 -6.942 1.00 97.31 127 LYS A CA 1
ATOM 1030 C C . LYS A 1 127 ? 8.365 8.600 -7.112 1.00 97.31 127 LYS A C 1
ATOM 1032 O O . LYS A 1 127 ? 8.562 9.775 -7.411 1.00 97.31 127 LYS A O 1
ATOM 1037 N N . THR A 1 128 ? 7.171 8.076 -6.871 1.00 97.44 128 THR A N 1
ATOM 1038 C CA . THR A 1 128 ? 5.952 8.885 -6.826 1.00 97.44 128 THR A CA 1
ATOM 1039 C C . THR A 1 128 ? 5.846 9.706 -5.547 1.00 97.44 128 THR A C 1
ATOM 1041 O O . THR A 1 128 ? 6.544 9.463 -4.549 1.00 97.44 128 THR A O 1
ATOM 1044 N N . SER A 1 129 ? 4.895 10.637 -5.539 1.00 93.69 129 SER A N 1
ATOM 1045 C CA . SER A 1 129 ? 4.308 11.108 -4.291 1.00 93.69 129 SER A CA 1
ATOM 1046 C C . SER A 1 129 ? 3.715 9.933 -3.500 1.00 93.69 129 SER A C 1
ATOM 1048 O O . SER A 1 129 ? 3.299 8.904 -4.048 1.00 93.69 129 SER A O 1
ATOM 1050 N N . ARG A 1 130 ? 3.695 10.079 -2.176 1.00 88.50 130 ARG A N 1
ATOM 1051 C CA . ARG A 1 130 ? 2.960 9.173 -1.295 1.00 88.50 130 ARG A CA 1
ATOM 1052 C C . ARG A 1 130 ? 1.481 9.503 -1.380 1.00 88.50 130 ARG A C 1
ATOM 1054 O O . ARG A 1 130 ? 1.109 10.673 -1.278 1.00 88.50 130 ARG A O 1
ATOM 1061 N N . LYS A 1 131 ? 0.642 8.480 -1.504 1.00 85.69 131 LYS A N 1
ATOM 1062 C CA . LYS A 1 131 ? -0.800 8.641 -1.343 1.00 85.69 131 LYS A CA 1
ATOM 1063 C C . LYS A 1 131 ? -1.156 8.217 0.063 1.00 85.69 131 LYS A C 1
ATOM 1065 O O . LYS A 1 131 ? -0.905 7.092 0.466 1.00 85.69 131 LYS A O 1
ATOM 1070 N N . TYR A 1 132 ? -1.680 9.167 0.816 1.00 72.50 132 TYR A N 1
ATOM 1071 C CA . TYR A 1 132 ? -1.995 8.965 2.215 1.00 72.50 132 TYR A CA 1
ATOM 1072 C C . TYR A 1 132 ? -3.245 8.100 2.348 1.00 72.50 132 TYR A C 1
ATOM 1074 O O . TYR A 1 132 ? -4.276 8.396 1.740 1.00 72.50 132 TYR A O 1
ATOM 1082 N N . ARG A 1 133 ? -3.157 7.085 3.205 1.00 67.31 133 ARG A N 1
ATOM 1083 C CA . ARG A 1 133 ? -4.277 6.338 3.772 1.00 67.31 133 ARG A CA 1
ATOM 1084 C C . ARG A 1 133 ? -5.173 5.684 2.725 1.00 67.31 133 ARG A C 1
ATOM 1086 O O . ARG A 1 133 ? -6.382 5.768 2.869 1.00 67.31 133 ARG A O 1
ATOM 1093 N N . THR A 1 134 ? -4.638 5.069 1.671 1.00 64.56 134 THR A N 1
ATOM 1094 C CA . THR A 1 134 ? -5.434 4.451 0.592 1.00 64.56 134 THR A CA 1
ATOM 1095 C C . THR A 1 134 ? -4.908 3.077 0.181 1.00 64.56 134 THR A C 1
ATOM 1097 O O . THR A 1 134 ? -3.709 2.858 0.142 1.00 64.56 134 THR A O 1
ATOM 1100 N N . LEU A 1 135 ? -5.804 2.151 -0.178 1.00 65.62 135 LEU A N 1
ATOM 1101 C CA . LEU A 1 135 ? -5.446 0.868 -0.813 1.00 65.62 135 LEU A CA 1
ATOM 1102 C C . LEU A 1 135 ? -5.564 0.905 -2.344 1.00 65.62 135 LEU A C 1
ATOM 1104 O O . LEU A 1 135 ? -5.141 -0.027 -3.016 1.00 65.62 135 LEU A O 1
ATOM 1108 N N . ASN A 1 136 ? -6.145 1.973 -2.898 1.00 74.12 136 ASN A N 1
ATOM 1109 C CA . ASN A 1 136 ? -6.358 2.151 -4.335 1.00 74.12 136 ASN A CA 1
ATOM 1110 C C . ASN A 1 136 ? -5.771 3.506 -4.757 1.00 74.12 136 ASN A C 1
ATOM 1112 O O . ASN A 1 136 ? -6.519 4.445 -5.041 1.00 74.12 136 ASN A O 1
ATOM 1116 N N . PRO A 1 137 ? -4.440 3.670 -4.688 1.00 84.06 137 PRO A N 1
ATOM 1117 C CA . PRO A 1 137 ? -3.812 4.948 -4.977 1.00 84.06 137 PRO A CA 1
ATOM 1118 C C . PRO A 1 137 ? -3.941 5.318 -6.457 1.00 84.06 137 PRO A C 1
ATOM 1120 O O . PRO A 1 137 ? -3.623 4.526 -7.340 1.00 84.06 137 PRO A O 1
ATOM 1123 N N . TYR A 1 138 ? -4.343 6.562 -6.720 1.00 86.25 138 TYR A N 1
ATOM 1124 C CA . TYR A 1 138 ? -4.259 7.172 -8.044 1.00 86.25 138 TYR A CA 1
ATOM 1125 C C . TYR A 1 138 ? -3.105 8.177 -8.066 1.00 86.25 138 TYR A C 1
ATOM 1127 O O . TYR A 1 138 ? -3.137 9.197 -7.368 1.00 86.25 138 TYR A O 1
ATOM 1135 N N . TYR A 1 139 ? -2.052 7.859 -8.823 1.00 89.25 139 TYR A N 1
ATOM 1136 C CA . TYR A 1 139 ? -0.841 8.680 -8.888 1.00 89.25 139 TYR A CA 1
ATOM 1137 C C . TYR A 1 139 ? -0.953 9.777 -9.941 1.00 89.25 139 TYR A C 1
ATOM 1139 O O . TYR A 1 139 ? -0.782 10.941 -9.590 1.00 89.25 139 TYR A O 1
ATOM 1147 N N . ASN A 1 140 ? -1.300 9.410 -11.181 1.00 92.06 140 ASN A N 1
ATOM 1148 C CA . ASN A 1 140 ? -1.279 10.298 -12.350 1.00 92.06 140 ASN A CA 1
ATOM 1149 C C . ASN A 1 140 ? 0.047 11.069 -12.488 1.00 92.06 140 ASN A C 1
ATOM 1151 O O . ASN A 1 140 ? 0.075 12.263 -12.772 1.00 92.06 140 ASN A O 1
ATOM 1155 N N . GLU A 1 141 ? 1.152 10.375 -12.215 1.00 94.62 141 GLU A N 1
ATOM 1156 C CA . GLU A 1 141 ? 2.509 10.910 -12.287 1.00 94.62 141 GLU A CA 1
ATOM 1157 C C . GLU A 1 141 ? 3.233 10.269 -13.470 1.00 94.62 141 GLU A C 1
ATOM 1159 O O . GLU A 1 141 ? 3.104 9.066 -13.704 1.00 94.62 141 GLU A O 1
ATOM 1164 N N . SER A 1 142 ? 4.001 11.068 -14.210 1.00 94.00 142 SER A N 1
ATOM 1165 C CA . SER A 1 142 ? 4.787 10.606 -15.355 1.00 94.00 142 SER A CA 1
ATOM 1166 C C . SER A 1 142 ? 6.280 10.700 -15.063 1.00 94.00 142 SER A C 1
ATOM 1168 O O . SER A 1 142 ? 6.755 11.590 -14.355 1.00 94.00 142 SER A O 1
ATOM 1170 N N . PHE A 1 143 ? 7.041 9.760 -15.617 1.00 95.44 143 PHE A N 1
ATOM 1171 C CA . PHE A 1 143 ? 8.479 9.672 -15.414 1.00 95.44 143 PHE A CA 1
ATOM 1172 C C . PHE A 1 143 ? 9.179 9.446 -16.748 1.00 95.44 143 PHE A C 1
ATOM 1174 O O . PHE A 1 143 ? 8.805 8.556 -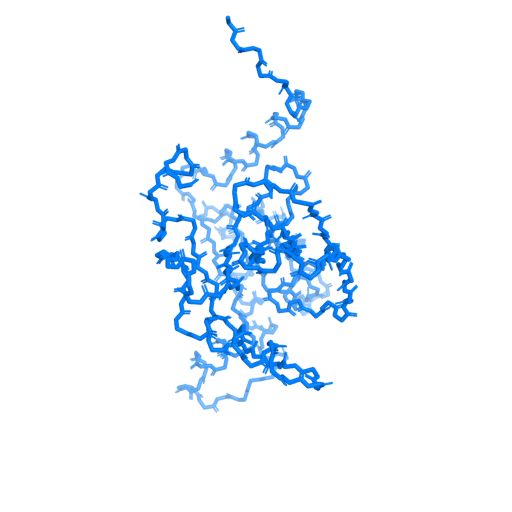17.503 1.00 95.44 143 PHE A O 1
ATOM 1181 N N . GLN A 1 144 ? 10.220 10.233 -17.015 1.00 95.31 144 GLN A N 1
ATOM 1182 C CA . GLN A 1 144 ? 11.020 10.121 -18.233 1.00 95.31 144 GLN A CA 1
ATOM 1183 C C . GLN A 1 144 ? 12.425 9.617 -17.917 1.00 95.31 144 GLN A C 1
ATOM 1185 O O . GLN A 1 144 ? 13.085 10.127 -17.001 1.00 95.31 144 GLN A O 1
ATOM 1190 N N . PHE A 1 145 ? 12.884 8.646 -18.698 1.00 93.69 145 PHE A N 1
ATOM 1191 C CA . PHE A 1 145 ? 14.225 8.082 -18.628 1.00 93.69 145 PHE A CA 1
ATOM 1192 C C . PHE A 1 145 ? 14.942 8.335 -19.951 1.00 93.69 145 PHE A C 1
ATOM 1194 O O . PHE A 1 145 ? 14.379 8.090 -21.013 1.00 93.69 145 PHE A O 1
ATOM 1201 N N . LYS A 1 146 ? 16.176 8.836 -19.882 1.00 92.81 146 LYS A N 1
ATOM 1202 C CA . LYS A 1 146 ? 17.043 8.982 -21.053 1.00 92.81 146 LYS A CA 1
ATOM 1203 C C . LYS A 1 146 ? 17.925 7.744 -21.141 1.00 92.81 146 LYS A C 1
ATOM 1205 O O . LYS A 1 146 ? 18.594 7.418 -20.163 1.00 92.81 146 LYS A O 1
ATOM 1210 N N . ILE A 1 147 ? 17.876 7.060 -22.277 1.00 92.12 147 ILE A N 1
ATOM 1211 C CA . ILE A 1 147 ? 18.584 5.803 -22.516 1.00 92.12 147 ILE A CA 1
ATOM 1212 C C . ILE A 1 147 ? 19.223 5.900 -23.892 1.00 92.12 147 ILE A C 1
ATOM 1214 O O . ILE A 1 147 ? 18.556 6.271 -24.858 1.00 92.12 147 ILE A O 1
ATOM 1218 N N . GLU A 1 148 ? 20.509 5.588 -23.978 1.00 93.12 148 GLU A N 1
ATOM 1219 C CA . GLU A 1 148 ? 21.179 5.478 -25.268 1.00 93.12 148 GLU A CA 1
ATOM 1220 C C . GLU A 1 148 ? 20.680 4.223 -25.999 1.00 93.12 148 GLU A C 1
ATOM 1222 O O . GLU A 1 148 ? 20.599 3.162 -25.373 1.00 93.12 148 GLU A O 1
ATOM 1227 N N . PRO A 1 149 ? 20.380 4.289 -27.310 1.00 89.88 149 PRO A N 1
ATOM 1228 C CA . PRO A 1 149 ? 19.863 3.139 -28.053 1.00 89.88 149 PRO A CA 1
ATOM 1229 C C . PRO A 1 149 ? 20.723 1.875 -27.914 1.00 89.88 149 PRO A C 1
ATOM 1231 O O . PRO A 1 149 ? 20.182 0.780 -27.787 1.00 89.88 149 PRO A O 1
ATOM 1234 N N . ALA A 1 150 ? 22.049 2.030 -27.842 1.00 91.00 150 ALA A N 1
ATOM 1235 C CA . ALA A 1 150 ? 22.999 0.928 -27.672 1.00 91.00 150 ALA A CA 1
ATOM 1236 C C . ALA A 1 150 ? 22.831 0.156 -26.350 1.00 91.00 150 ALA A C 1
ATOM 1238 O O . ALA A 1 150 ? 23.234 -0.998 -26.253 1.00 91.00 150 ALA A O 1
ATOM 1239 N N . MET A 1 151 ? 22.228 0.767 -25.328 1.00 89.69 151 MET A N 1
ATOM 1240 C CA . MET A 1 151 ? 22.003 0.127 -24.033 1.00 89.69 151 MET A CA 1
ATOM 1241 C C . MET A 1 151 ? 20.716 -0.708 -24.007 1.00 89.69 151 MET A C 1
ATOM 1243 O O . MET A 1 151 ? 20.561 -1.555 -23.132 1.00 89.69 151 MET A O 1
ATOM 1247 N N . MET A 1 152 ? 19.780 -0.494 -24.939 1.00 89.69 152 MET A N 1
ATOM 1248 C CA . MET A 1 152 ? 18.416 -1.035 -24.848 1.00 89.69 152 MET A CA 1
ATOM 1249 C C . MET A 1 152 ? 18.344 -2.558 -24.707 1.00 89.69 152 MET A C 1
ATOM 1251 O O . MET A 1 152 ? 17.432 -3.052 -24.049 1.00 89.69 152 MET A O 1
ATOM 1255 N N . GLU A 1 153 ? 19.311 -3.293 -25.261 1.00 87.88 153 GLU A N 1
ATOM 1256 C CA . GLU A 1 153 ? 19.360 -4.761 -25.223 1.00 87.88 153 GLU A CA 1
ATOM 1257 C C . GLU A 1 153 ? 19.269 -5.325 -23.796 1.00 87.88 153 GLU A C 1
ATOM 1259 O O . GLU A 1 153 ? 18.580 -6.317 -23.560 1.00 87.88 153 GLU A O 1
ATOM 1264 N N . LYS A 1 154 ? 19.934 -4.677 -22.828 1.00 91.75 154 LYS A N 1
ATOM 1265 C CA . LYS A 1 154 ? 20.012 -5.159 -21.437 1.00 91.75 154 LYS A CA 1
ATOM 1266 C C . LYS A 1 154 ? 19.216 -4.315 -20.453 1.00 91.75 154 LYS A C 1
ATOM 1268 O O . LYS A 1 154 ? 19.336 -4.510 -19.236 1.00 91.75 154 LYS A O 1
ATOM 1273 N N . VAL A 1 155 ? 18.431 -3.365 -20.955 1.00 94.88 155 VAL A N 1
ATOM 1274 C CA . VAL A 1 155 ? 17.607 -2.512 -20.107 1.00 94.88 155 VAL A CA 1
ATOM 1275 C C . VAL A 1 155 ? 16.395 -3.280 -19.601 1.00 94.88 155 VAL A C 1
ATOM 1277 O O . VAL A 1 155 ? 15.728 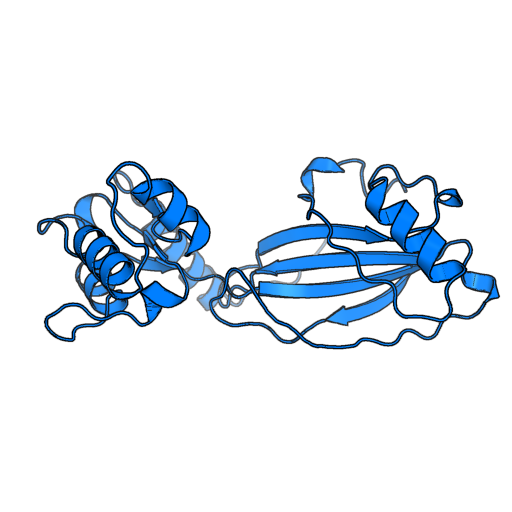-3.993 -20.344 1.00 94.88 155 VAL A O 1
ATOM 1280 N N . HIS A 1 156 ? 16.091 -3.091 -18.322 1.00 95.38 156 HIS A N 1
ATOM 1281 C CA . HIS A 1 156 ? 14.825 -3.512 -17.736 1.00 95.38 156 HIS A CA 1
ATOM 1282 C C . HIS A 1 156 ? 14.385 -2.537 -16.644 1.00 95.38 156 HIS A C 1
ATOM 1284 O O . HIS A 1 156 ? 15.191 -1.795 -16.071 1.00 95.38 156 HIS A O 1
ATOM 1290 N N . ILE A 1 157 ? 13.084 -2.528 -16.367 1.00 95.75 157 ILE A N 1
ATOM 1291 C CA . ILE A 1 157 ? 12.453 -1.641 -15.394 1.00 95.75 157 ILE A CA 1
ATOM 1292 C C . ILE A 1 157 ? 11.833 -2.484 -14.289 1.00 95.75 157 ILE A C 1
ATOM 1294 O O . ILE A 1 157 ? 11.009 -3.350 -14.561 1.00 95.75 157 ILE A O 1
ATOM 1298 N N . ILE A 1 158 ? 12.169 -2.183 -13.038 1.00 95.31 158 ILE A N 1
ATOM 1299 C CA . ILE A 1 158 ? 11.493 -2.749 -11.868 1.00 95.31 158 ILE A CA 1
ATOM 1300 C C . ILE A 1 158 ? 10.581 -1.679 -11.279 1.00 95.31 158 ILE A C 1
ATOM 1302 O O . ILE A 1 158 ? 11.041 -0.608 -10.873 1.00 95.31 158 ILE A O 1
ATOM 1306 N N . ILE A 1 159 ? 9.286 -1.970 -11.204 1.00 96.56 159 ILE A N 1
ATOM 1307 C CA . ILE A 1 159 ? 8.286 -1.121 -10.558 1.00 96.56 159 ILE A CA 1
ATOM 1308 C C . ILE A 1 159 ? 7.884 -1.812 -9.261 1.00 96.56 159 ILE A C 1
ATOM 1310 O O . ILE A 1 159 ? 7.352 -2.915 -9.277 1.00 96.56 159 ILE A O 1
ATOM 1314 N N . SER A 1 160 ? 8.138 -1.158 -8.131 1.00 94.94 160 SER A N 1
ATOM 1315 C CA . SER A 1 160 ? 7.840 -1.702 -6.803 1.00 94.94 160 SER A CA 1
ATOM 1316 C C . SER A 1 160 ? 6.917 -0.779 -6.027 1.00 94.94 160 SER A C 1
ATOM 1318 O O . SER A 1 160 ? 7.121 0.438 -5.992 1.00 94.94 160 SER A O 1
ATOM 1320 N N . VAL A 1 161 ? 5.922 -1.367 -5.379 1.00 93.75 161 VAL A N 1
ATOM 1321 C CA . VAL A 1 161 ? 4.941 -0.687 -4.542 1.00 93.75 161 VAL A CA 1
ATOM 1322 C C . VAL A 1 161 ? 5.304 -0.919 -3.083 1.00 93.75 161 VAL A C 1
ATOM 1324 O O . VAL A 1 161 ? 5.626 -2.034 -2.667 1.00 93.75 161 VAL A O 1
ATOM 1327 N N . TRP A 1 162 ? 5.284 0.160 -2.317 1.00 90.81 162 TRP A N 1
ATOM 1328 C CA . TRP A 1 162 ? 5.692 0.203 -0.922 1.00 90.81 162 TRP A CA 1
ATOM 1329 C C . TRP A 1 162 ? 4.613 0.892 -0.111 1.00 90.81 162 TRP A C 1
ATOM 1331 O O . TRP A 1 162 ? 4.016 1.851 -0.593 1.00 90.81 162 TRP A O 1
ATOM 1341 N N . ASP A 1 163 ? 4.413 0.442 1.116 1.00 83.75 163 ASP A N 1
ATOM 1342 C CA . ASP A 1 163 ? 3.688 1.181 2.133 1.00 83.75 163 ASP A CA 1
ATOM 1343 C C . ASP A 1 163 ? 4.667 2.110 2.850 1.00 83.75 163 ASP A C 1
ATOM 1345 O O . ASP A 1 163 ? 5.794 1.712 3.158 1.00 83.75 163 ASP A O 1
ATOM 1349 N N . TYR A 1 164 ? 4.309 3.378 3.030 1.00 82.31 164 TYR A N 1
ATOM 1350 C CA . TYR A 1 164 ? 5.116 4.262 3.855 1.00 82.31 164 TYR A CA 1
ATOM 1351 C C . TYR A 1 164 ? 4.668 4.161 5.303 1.00 82.31 164 TYR A C 1
ATOM 1353 O O . TYR A 1 164 ? 3.549 4.541 5.638 1.00 82.31 164 TYR A O 1
ATOM 1361 N N . ASP A 1 165 ? 5.613 3.820 6.166 1.00 66.19 165 ASP A N 1
ATOM 1362 C CA . ASP A 1 165 ? 5.413 3.855 7.600 1.00 66.19 165 ASP A CA 1
ATOM 1363 C C . ASP A 1 165 ? 6.226 4.995 8.190 1.00 66.19 165 ASP A C 1
ATOM 1365 O O . ASP A 1 165 ? 7.434 5.122 7.986 1.00 66.19 165 ASP A O 1
ATOM 1369 N N . LYS A 1 166 ? 5.551 5.876 8.933 1.00 49.53 166 LYS A N 1
ATOM 1370 C CA . LYS A 1 166 ? 6.211 7.040 9.537 1.00 49.53 166 LYS A CA 1
ATOM 1371 C C . LYS A 1 166 ? 7.257 6.623 10.571 1.00 49.53 166 LYS A C 1
ATOM 1373 O O . LYS A 1 166 ? 8.259 7.320 10.737 1.00 49.53 166 LYS A O 1
ATOM 1378 N N . MET A 1 167 ? 6.992 5.519 11.264 1.00 44.75 167 MET A N 1
ATOM 1379 C CA . MET A 1 167 ? 7.729 5.132 12.461 1.00 44.75 167 MET A CA 1
ATOM 1380 C C . MET A 1 167 ? 8.562 3.869 12.261 1.00 44.75 167 MET A C 1
ATOM 1382 O O . MET A 1 167 ? 9.528 3.713 12.989 1.00 44.75 167 MET A O 1
ATOM 1386 N N . SER A 1 168 ? 8.258 3.010 11.278 1.00 48.31 168 SER A N 1
ATOM 1387 C CA . SER A 1 168 ? 8.989 1.769 10.965 1.00 48.31 168 SER A CA 1
ATOM 1388 C C . SER A 1 168 ? 9.645 1.813 9.585 1.00 48.31 168 SER A C 1
ATOM 1390 O O . SER A 1 168 ? 9.554 2.785 8.835 1.00 48.31 168 SER A O 1
ATOM 1392 N N . LYS A 1 169 ? 10.371 0.744 9.243 1.00 57.28 169 LYS A N 1
ATOM 1393 C CA . LYS A 1 169 ? 10.813 0.527 7.868 1.00 57.28 169 LYS A CA 1
ATOM 1394 C C . LYS A 1 169 ? 9.574 0.326 6.996 1.00 57.28 169 LYS A C 1
ATOM 1396 O O . LYS A 1 169 ? 8.793 -0.562 7.282 1.00 57.28 169 LYS A O 1
ATOM 1401 N N . ASN A 1 170 ? 9.483 1.107 5.924 1.00 75.12 170 ASN A N 1
ATOM 1402 C CA . ASN A 1 170 ? 8.453 0.978 4.892 1.00 75.12 170 ASN A CA 1
ATOM 1403 C C . ASN A 1 170 ? 8.243 -0.478 4.457 1.00 75.12 170 ASN A C 1
ATOM 1405 O O . ASN A 1 170 ? 9.203 -1.116 3.993 1.00 75.12 170 ASN A O 1
ATOM 1409 N N . ASP A 1 171 ? 7.002 -0.944 4.520 1.00 74.44 171 ASP A N 1
ATOM 1410 C CA . ASP A 1 171 ? 6.643 -2.288 4.092 1.00 74.44 171 ASP A CA 1
ATOM 1411 C C . ASP A 1 171 ? 6.663 -2.428 2.567 1.00 74.44 171 ASP A C 1
ATOM 1413 O O . ASP A 1 171 ? 6.187 -1.584 1.805 1.00 74.44 171 ASP A O 1
ATOM 1417 N N . PHE A 1 172 ? 7.241 -3.523 2.084 1.00 79.88 172 PHE A N 1
ATOM 1418 C CA . PHE A 1 172 ? 7.178 -3.869 0.670 1.00 79.88 172 PHE A CA 1
ATOM 1419 C C . PHE A 1 172 ? 5.840 -4.549 0.372 1.00 79.88 172 PHE A C 1
ATOM 1421 O O . PHE A 1 172 ? 5.515 -5.561 0.989 1.00 79.88 172 PHE A O 1
ATOM 1428 N N . ILE A 1 173 ? 5.084 -4.020 -0.593 1.00 83.19 173 ILE A N 1
ATOM 1429 C CA . ILE A 1 173 ? 3.790 -4.590 -0.994 1.00 83.19 173 ILE A CA 1
ATOM 1430 C C . ILE A 1 173 ? 3.986 -5.599 -2.129 1.00 83.19 173 ILE A C 1
ATOM 1432 O O . ILE A 1 173 ? 3.450 -6.703 -2.078 1.00 83.19 173 ILE A O 1
ATOM 1436 N N . GLY A 1 174 ? 4.759 -5.233 -3.151 1.00 85.38 174 GLY A N 1
ATOM 1437 C CA . GLY A 1 174 ? 4.997 -6.093 -4.307 1.00 85.38 174 GLY A CA 1
ATOM 1438 C C . GLY A 1 174 ? 5.731 -5.381 -5.438 1.00 85.38 174 GLY A C 1
ATOM 1439 O O . GLY A 1 174 ? 5.831 -4.153 -5.448 1.00 85.38 174 GLY A O 1
ATOM 1440 N N . GLU A 1 175 ? 6.246 -6.140 -6.400 1.00 93.50 175 GLU A N 1
ATOM 1441 C CA . GLU A 1 175 ? 6.934 -5.605 -7.577 1.00 93.50 175 GLU A CA 1
ATOM 1442 C C . GLU A 1 175 ? 6.537 -6.317 -8.870 1.00 93.50 175 GLU A C 1
ATOM 1444 O O . GLU A 1 175 ? 5.990 -7.419 -8.857 1.00 93.50 175 GLU A O 1
ATOM 1449 N N . VAL A 1 176 ? 6.819 -5.652 -9.987 1.00 94.75 176 VAL A N 1
ATOM 1450 C CA . VAL A 1 176 ? 6.781 -6.198 -11.345 1.00 94.75 176 VAL A CA 1
ATOM 1451 C C . VAL A 1 176 ? 8.041 -5.762 -12.079 1.00 94.75 176 VAL A C 1
ATOM 1453 O O . VAL A 1 176 ? 8.589 -4.690 -11.803 1.00 94.75 176 VAL A O 1
ATOM 1456 N N . THR A 1 177 ? 8.494 -6.584 -13.019 1.00 94.88 177 THR A N 1
ATOM 1457 C CA . THR A 1 177 ? 9.659 -6.283 -13.852 1.00 94.88 177 THR A CA 1
ATOM 1458 C C . THR A 1 177 ? 9.246 -6.303 -15.314 1.00 94.88 177 THR A C 1
ATOM 1460 O O . THR A 1 177 ? 8.749 -7.317 -15.784 1.00 94.88 177 THR A O 1
ATOM 1463 N N . LEU A 1 178 ? 9.465 -5.200 -16.027 1.00 95.44 178 LEU A N 1
ATOM 1464 C CA . LEU A 1 178 ? 9.293 -5.094 -17.474 1.00 95.44 178 LEU A CA 1
ATOM 1465 C C . LEU A 1 178 ? 10.667 -5.223 -18.134 1.00 95.44 178 LEU A C 1
ATOM 1467 O O . LEU A 1 178 ? 11.587 -4.473 -17.798 1.00 95.44 178 LEU A O 1
ATOM 1471 N N . ALA A 1 179 ? 10.816 -6.181 -19.039 1.00 94.62 179 ALA A N 1
ATOM 1472 C CA . ALA A 1 179 ? 12.092 -6.518 -19.659 1.00 94.62 179 ALA A CA 1
ATOM 1473 C C . ALA A 1 179 ? 11.870 -7.170 -21.025 1.00 94.62 179 ALA A C 1
ATOM 1475 O O . ALA A 1 179 ? 10.801 -7.716 -21.280 1.00 94.62 179 ALA A O 1
ATOM 1476 N N . SER A 1 180 ? 12.900 -7.182 -21.873 1.00 91.12 180 SER A N 1
ATOM 1477 C CA . SER A 1 180 ? 12.897 -7.992 -23.096 1.00 91.12 180 SER A CA 1
ATOM 1478 C C . SER A 1 180 ? 12.941 -9.487 -22.771 1.00 91.12 180 SER A C 1
ATOM 1480 O O . SER A 1 180 ? 13.661 -9.897 -21.857 1.00 91.12 180 SER A O 1
ATOM 1482 N N . GLN A 1 181 ? 12.252 -10.311 -23.569 1.00 88.06 181 GLN A N 1
ATOM 1483 C CA . GLN A 1 181 ? 12.346 -11.779 -23.498 1.00 88.06 181 GLN A CA 1
ATOM 1484 C C . GLN A 1 181 ? 13.790 -12.274 -23.657 1.00 88.06 181 GLN A C 1
ATOM 1486 O O . GLN A 1 181 ? 14.169 -13.258 -23.030 1.00 88.06 181 GLN A O 1
ATOM 1491 N N . ALA A 1 182 ? 14.625 -11.543 -24.405 1.00 86.88 182 ALA A N 1
ATOM 1492 C CA . ALA A 1 182 ? 16.038 -11.869 -24.599 1.00 86.88 182 ALA A CA 1
ATOM 1493 C C . ALA A 1 182 ? 16.848 -11.895 -23.289 1.00 86.88 182 ALA A C 1
ATOM 1495 O O . ALA A 1 182 ? 17.859 -12.587 -23.208 1.00 86.88 182 ALA A O 1
ATOM 1496 N N . LEU A 1 183 ? 16.407 -11.170 -22.252 1.00 87.38 183 LEU A N 1
ATOM 1497 C CA . LEU A 1 183 ? 17.072 -11.181 -20.948 1.00 87.38 183 LEU A CA 1
ATOM 1498 C 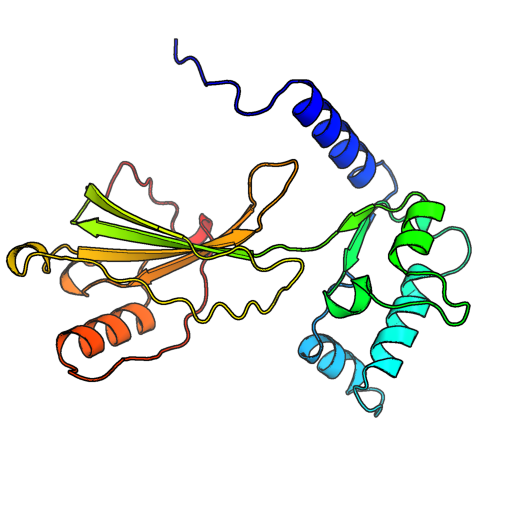C . LEU A 1 183 ? 16.772 -12.447 -20.131 1.00 87.38 183 LEU A C 1
ATOM 1500 O O . LEU A 1 183 ? 17.461 -12.684 -19.143 1.00 87.38 183 LEU A O 1
ATOM 1504 N N . ASN A 1 184 ? 15.756 -13.231 -20.520 1.00 85.94 184 ASN A N 1
ATOM 1505 C CA . ASN A 1 184 ? 15.364 -14.504 -19.902 1.00 85.94 184 ASN A CA 1
ATOM 1506 C C . ASN A 1 184 ? 15.337 -14.474 -18.358 1.00 85.94 184 ASN A C 1
ATOM 1508 O O . ASN A 1 184 ? 15.829 -15.372 -17.674 1.00 85.94 184 ASN A O 1
ATOM 1512 N N . LEU A 1 185 ? 14.810 -13.381 -17.806 1.00 83.00 185 LEU A N 1
ATOM 1513 C CA . LEU A 1 185 ? 14.707 -13.158 -16.371 1.00 83.00 185 LEU A CA 1
ATOM 1514 C C . LEU A 1 185 ? 13.552 -13.992 -15.787 1.00 83.00 185 LEU A C 1
ATOM 1516 O O . LEU A 1 185 ? 12.395 -13.709 -16.104 1.00 83.00 185 LEU A O 1
ATOM 1520 N N . PRO A 1 186 ? 13.816 -14.960 -14.889 1.00 80.38 186 PRO A N 1
ATOM 1521 C CA . PRO A 1 186 ? 12.789 -15.872 -14.370 1.00 80.38 186 PRO A CA 1
ATOM 1522 C C . PRO A 1 186 ? 11.678 -15.162 -13.582 1.00 80.38 186 PRO A C 1
ATOM 1524 O O . PRO A 1 186 ? 10.603 -15.719 -13.381 1.00 80.38 186 PRO A O 1
ATOM 1527 N N . GLN A 1 187 ? 11.930 -13.932 -13.130 1.00 78.50 187 GLN A N 1
ATOM 1528 C CA . GLN A 1 187 ? 10.980 -13.118 -12.382 1.00 78.50 187 GLN A CA 1
ATOM 1529 C C . GLN A 1 187 ? 9.984 -12.323 -13.236 1.00 78.50 187 GLN A C 1
ATOM 1531 O O . GLN A 1 187 ? 9.113 -11.642 -12.694 1.00 78.50 187 GLN A O 1
ATOM 1536 N N . VAL A 1 188 ? 10.128 -12.346 -14.561 1.00 88.06 188 VAL A N 1
ATOM 1537 C CA . VAL A 1 188 ? 9.280 -11.576 -15.473 1.00 88.06 188 VAL A CA 1
ATOM 1538 C C . VAL A 1 188 ? 8.127 -12.453 -15.949 1.00 88.06 188 VAL A C 1
ATOM 1540 O O . VAL A 1 188 ? 8.328 -13.555 -16.453 1.00 88.06 188 VAL A O 1
ATOM 1543 N N . THR A 1 189 ? 6.896 -11.970 -15.788 1.00 89.62 189 THR A N 1
ATOM 1544 C CA . THR A 1 189 ? 5.709 -12.692 -16.261 1.00 89.62 189 THR A CA 1
ATOM 1545 C C . THR A 1 189 ? 5.515 -12.529 -17.766 1.00 89.62 189 THR A C 1
ATOM 1547 O O . THR A 1 189 ? 6.007 -11.578 -18.372 1.00 89.62 189 THR A O 1
ATOM 1550 N N . HIS A 1 190 ? 4.718 -13.415 -18.371 1.00 90.06 190 HIS A N 1
ATOM 1551 C CA . HIS A 1 190 ? 4.349 -13.310 -19.786 1.00 90.06 190 HIS A CA 1
ATOM 1552 C C . HIS A 1 190 ? 3.739 -11.943 -20.132 1.00 90.06 190 HIS A C 1
ATOM 1554 O O . HIS A 1 190 ? 4.182 -11.291 -21.070 1.00 90.06 190 HIS A O 1
ATOM 1560 N N . ALA A 1 191 ? 2.804 -11.461 -19.307 1.00 91.94 191 ALA A N 1
ATOM 1561 C CA . ALA A 1 191 ? 2.171 -10.155 -19.485 1.00 91.94 191 ALA A CA 1
ATOM 1562 C C . ALA A 1 191 ? 3.189 -8.999 -19.471 1.00 91.94 191 ALA A C 1
ATOM 1564 O O . ALA A 1 191 ? 3.072 -8.047 -20.240 1.00 91.94 191 ALA A O 1
ATOM 1565 N N . CYS A 1 192 ? 4.208 -9.077 -18.610 1.00 94.19 192 CYS A N 1
ATOM 1566 C CA . CYS A 1 192 ? 5.288 -8.094 -18.569 1.00 94.19 192 CYS A CA 1
ATOM 1567 C C . CYS A 1 192 ? 6.160 -8.130 -19.836 1.00 94.19 192 CYS A C 1
ATOM 1569 O O . CYS A 1 192 ? 6.571 -7.074 -20.320 1.00 94.19 192 CYS A O 1
ATOM 1571 N N . TYR A 1 193 ? 6.420 -9.320 -20.388 1.00 94.06 193 TYR A N 1
ATOM 1572 C CA . TYR A 1 193 ? 7.135 -9.468 -21.657 1.00 94.06 193 TYR A CA 1
ATOM 1573 C C . TYR A 1 193 ? 6.346 -8.925 -22.849 1.00 94.06 193 TYR A C 1
ATOM 1575 O O . TYR A 1 193 ? 6.919 -8.228 -23.685 1.00 94.06 193 TYR A O 1
ATOM 1583 N N . GLU A 1 194 ? 5.047 -9.214 -22.916 1.00 94.62 194 GLU A N 1
ATOM 1584 C CA . GLU A 1 194 ? 4.163 -8.712 -23.972 1.00 94.62 194 GLU A CA 1
ATOM 1585 C C . GLU A 1 194 ? 4.122 -7.186 -23.977 1.00 94.62 194 GLU A C 1
ATOM 1587 O O . GLU A 1 194 ? 4.360 -6.577 -25.021 1.00 94.62 194 GLU A O 1
ATOM 1592 N N . GLN A 1 195 ? 3.932 -6.561 -22.806 1.00 96.25 195 GLN A N 1
ATOM 1593 C CA . GLN A 1 195 ? 3.933 -5.102 -22.730 1.00 96.25 195 GLN A CA 1
ATOM 1594 C C . GLN A 1 195 ? 5.268 -4.519 -23.204 1.00 96.25 195 GLN A C 1
ATOM 1596 O O . GLN A 1 195 ? 5.282 -3.529 -23.934 1.00 96.25 195 GLN A O 1
ATOM 1601 N N . TRP A 1 196 ? 6.397 -5.117 -22.808 1.00 95.62 196 TRP A N 1
ATOM 1602 C CA . TRP A 1 196 ? 7.709 -4.651 -23.253 1.00 95.62 196 TRP A CA 1
ATOM 1603 C C . TRP A 1 196 ? 7.854 -4.748 -24.775 1.00 95.62 196 TRP A C 1
ATOM 1605 O O . TRP A 1 196 ? 8.267 -3.781 -25.412 1.00 95.62 196 TRP A O 1
ATOM 1615 N N . ALA A 1 197 ? 7.487 -5.883 -25.374 1.00 94.50 197 ALA A N 1
ATOM 1616 C CA . ALA A 1 197 ? 7.557 -6.079 -26.820 1.00 94.50 197 ALA A CA 1
ATOM 1617 C C . ALA A 1 197 ? 6.686 -5.065 -27.588 1.00 94.50 197 ALA A C 1
ATOM 1619 O O . ALA A 1 197 ? 7.128 -4.494 -28.589 1.00 94.50 197 ALA A O 1
ATOM 1620 N N . GLU A 1 198 ? 5.482 -4.774 -27.088 1.00 95.44 198 GLU A N 1
ATOM 1621 C CA . GLU A 1 198 ? 4.603 -3.759 -27.672 1.00 95.44 198 GLU A CA 1
ATOM 1622 C C . GLU A 1 198 ? 5.198 -2.349 -27.532 1.00 95.44 198 GLU A C 1
ATOM 1624 O O . GLU A 1 198 ? 5.217 -1.584 -28.497 1.00 95.44 198 GLU A O 1
ATOM 1629 N N . MET A 1 199 ? 5.769 -2.010 -26.371 1.00 94.00 199 MET A N 1
ATOM 1630 C CA . MET A 1 199 ? 6.435 -0.718 -26.152 1.00 94.00 199 MET A CA 1
ATOM 1631 C C . MET A 1 199 ? 7.606 -0.479 -27.114 1.00 94.00 199 MET A C 1
ATOM 1633 O O . MET A 1 199 ? 7.854 0.663 -27.492 1.00 94.00 199 MET A O 1
ATOM 1637 N N . MET A 1 200 ? 8.326 -1.531 -27.513 1.00 91.88 200 MET A N 1
ATOM 1638 C CA . MET A 1 200 ? 9.472 -1.421 -28.425 1.00 91.88 200 MET A CA 1
ATOM 1639 C C . MET A 1 200 ? 9.076 -1.171 -29.886 1.00 91.88 200 MET A C 1
ATOM 1641 O O . MET A 1 200 ? 9.908 -0.728 -30.676 1.00 91.88 200 MET A O 1
ATOM 1645 N N . THR A 1 201 ? 7.829 -1.461 -30.257 1.00 93.19 201 THR A N 1
ATOM 1646 C CA . THR A 1 201 ? 7.347 -1.386 -31.647 1.00 93.19 201 THR A CA 1
ATOM 1647 C C . THR A 1 201 ? 6.304 -0.287 -31.849 1.00 93.19 201 THR A C 1
ATOM 1649 O O . THR A 1 201 ? 6.193 0.280 -32.939 1.00 93.19 201 THR A O 1
ATOM 1652 N N . SER A 1 202 ? 5.559 0.059 -30.799 1.00 93.69 202 SER A N 1
ATOM 1653 C CA . SER A 1 202 ? 4.501 1.061 -30.837 1.00 93.69 202 SER A CA 1
ATOM 1654 C C . SER A 1 202 ? 5.040 2.488 -30.724 1.00 93.69 202 SER A C 1
ATOM 1656 O O . SER A 1 202 ? 5.925 2.799 -29.933 1.00 93.69 202 SER A O 1
ATOM 1658 N N . ARG A 1 203 ? 4.431 3.408 -31.483 1.00 91.50 203 ARG A N 1
ATOM 1659 C CA . ARG A 1 203 ? 4.612 4.865 -31.317 1.00 91.50 203 ARG A CA 1
ATOM 1660 C C . ARG A 1 203 ? 3.573 5.491 -30.383 1.00 91.50 203 ARG A C 1
ATOM 1662 O O . ARG A 1 203 ? 3.613 6.697 -30.146 1.00 91.50 203 ARG A O 1
ATOM 1669 N N . ARG A 1 204 ? 2.606 4.704 -29.904 1.00 92.19 204 ARG A N 1
ATOM 1670 C CA . ARG A 1 204 ? 1.544 5.144 -28.991 1.00 92.19 204 ARG A CA 1
ATOM 1671 C C . ARG A 1 204 ? 1.828 4.636 -27.575 1.00 92.19 204 ARG A C 1
ATOM 1673 O O . ARG A 1 204 ? 2.472 3.599 -27.429 1.00 92.19 204 ARG A O 1
ATOM 1680 N N . PRO A 1 205 ? 1.337 5.324 -26.531 1.00 92.00 205 PRO A N 1
ATOM 1681 C CA . PRO A 1 205 ? 1.434 4.819 -25.167 1.00 92.00 205 PRO A CA 1
ATOM 1682 C C . PRO A 1 205 ? 0.779 3.439 -25.033 1.00 92.00 205 PRO A C 1
ATOM 1684 O O . PRO A 1 205 ? -0.381 3.271 -25.407 1.00 92.00 205 PRO A O 1
ATOM 1687 N N . VAL A 1 206 ? 1.515 2.480 -24.472 1.00 93.69 206 VAL A N 1
ATOM 1688 C CA . VAL A 1 206 ? 1.020 1.132 -24.161 1.00 93.69 206 VAL A CA 1
ATOM 1689 C C . VAL A 1 206 ? 0.586 1.093 -22.700 1.00 93.69 206 VAL A C 1
ATOM 1691 O O . VAL A 1 206 ? 1.363 1.442 -21.806 1.00 93.69 206 VAL A O 1
ATOM 1694 N N . VAL A 1 207 ? -0.651 0.666 -22.444 1.00 92.00 207 VAL A N 1
ATOM 1695 C CA . VAL A 1 207 ? -1.244 0.627 -21.101 1.00 92.00 207 VAL A CA 1
ATOM 1696 C C . VAL A 1 207 ? -1.708 -0.785 -20.791 1.00 92.00 207 VAL A C 1
ATOM 1698 O O . VAL A 1 207 ? -2.538 -1.338 -21.505 1.00 92.00 207 VAL A O 1
ATOM 1701 N N . GLN A 1 208 ? -1.216 -1.342 -19.686 1.00 91.19 208 GLN A N 1
ATOM 1702 C CA . GLN A 1 208 ? -1.572 -2.686 -19.252 1.00 91.19 208 GLN A CA 1
ATOM 1703 C C . GLN A 1 208 ? -1.600 -2.776 -17.725 1.00 91.19 208 GLN A C 1
ATOM 1705 O O . GLN A 1 208 ? -0.786 -2.163 -17.031 1.00 91.19 208 GLN A O 1
ATOM 1710 N N . TRP A 1 209 ? -2.559 -3.541 -17.202 1.00 89.81 209 TRP A N 1
ATOM 1711 C CA . TRP A 1 209 ? -2.608 -3.899 -15.787 1.00 89.81 209 TRP A CA 1
ATOM 1712 C C . TRP A 1 209 ? -1.673 -5.072 -15.507 1.00 89.81 209 TRP A C 1
ATOM 1714 O O . TRP A 1 209 ? -1.641 -6.031 -16.273 1.00 89.81 209 TRP A O 1
ATOM 1724 N N . HIS A 1 210 ? -0.982 -5.026 -14.367 1.00 90.50 210 HIS A N 1
ATOM 1725 C CA . HIS A 1 210 ? -0.120 -6.112 -13.899 1.00 90.50 210 HIS A CA 1
ATOM 1726 C C . HIS A 1 210 ? -0.462 -6.513 -12.473 1.00 90.50 210 HIS A C 1
ATOM 1728 O O . HIS A 1 210 ? -0.860 -5.682 -11.653 1.00 90.50 210 HIS A O 1
ATOM 1734 N N . THR A 1 211 ? -0.274 -7.792 -12.170 1.00 86.31 211 THR A N 1
ATOM 1735 C CA . THR A 1 211 ? -0.354 -8.310 -10.805 1.00 86.31 211 THR A CA 1
ATOM 1736 C C . THR A 1 211 ? 0.993 -8.117 -10.117 1.00 86.31 211 THR A C 1
ATOM 1738 O O . THR A 1 211 ? 2.024 -8.501 -10.654 1.00 86.31 211 THR A O 1
ATOM 1741 N N . LEU A 1 212 ? 0.993 -7.507 -8.930 1.00 84.25 212 LEU A N 1
ATOM 1742 C CA . LEU A 1 212 ? 2.205 -7.359 -8.126 1.00 84.25 212 LEU A CA 1
ATOM 1743 C C . LEU A 1 212 ? 2.618 -8.705 -7.527 1.00 84.25 212 LEU A C 1
ATOM 1745 O O . LEU A 1 212 ? 1.771 -9.441 -7.020 1.00 84.25 212 LEU A O 1
ATOM 1749 N N . HIS A 1 213 ? 3.920 -8.979 -7.509 1.00 81.25 213 HIS A N 1
ATOM 1750 C CA . HIS A 1 213 ? 4.474 -10.194 -6.922 1.00 81.25 213 HIS A CA 1
ATOM 1751 C C . HIS A 1 213 ? 5.259 -9.890 -5.635 1.00 81.25 213 HIS A C 1
ATOM 1753 O O . HIS A 1 213 ? 5.984 -8.891 -5.578 1.00 81.25 213 HIS A O 1
ATOM 1759 N N . PRO A 1 214 ? 5.134 -10.722 -4.583 1.00 72.50 214 PRO A N 1
ATOM 1760 C CA . PRO A 1 214 ? 5.917 -10.566 -3.362 1.00 72.50 214 PRO A CA 1
ATOM 1761 C C . PRO A 1 214 ? 7.392 -10.928 -3.604 1.00 72.50 214 PRO A C 1
ATOM 1763 O O . PRO A 1 214 ? 7.703 -11.765 -4.448 1.00 72.50 214 PRO A O 1
ATOM 1766 N N . LEU A 1 215 ? 8.302 -10.374 -2.792 1.00 60.47 215 LEU A N 1
ATOM 1767 C CA . LEU A 1 215 ? 9.750 -10.653 -2.853 1.00 60.47 215 LEU A CA 1
ATOM 1768 C C . LEU A 1 215 ? 10.079 -12.155 -2.743 1.00 60.47 215 LEU A C 1
ATOM 1770 O O . LEU A 1 215 ? 11.073 -12.611 -3.299 1.00 60.47 215 LEU A O 1
ATOM 1774 N N . PHE A 1 216 ? 9.232 -12.924 -2.053 1.00 46.75 216 PHE A N 1
ATOM 1775 C CA . PHE A 1 216 ? 9.411 -14.362 -1.837 1.00 46.75 216 PHE A CA 1
ATOM 1776 C C . PHE A 1 216 ? 9.214 -15.217 -3.092 1.00 46.75 216 PHE A C 1
ATOM 1778 O O . PHE A 1 216 ? 9.747 -16.320 -3.141 1.00 46.75 216 PHE A O 1
ATOM 1785 N N . PHE A 1 217 ? 8.502 -14.724 -4.112 1.00 46.28 217 PHE A N 1
ATOM 1786 C CA . PHE A 1 217 ? 8.274 -15.498 -5.339 1.00 46.28 217 PHE A CA 1
ATOM 1787 C C . PHE A 1 217 ? 9.565 -15.710 -6.151 1.00 46.28 217 PHE A C 1
ATOM 1789 O O . PHE A 1 217 ? 9.617 -16.584 -7.009 1.00 46.28 217 PHE A O 1
ATOM 1796 N N . PHE A 1 218 ? 10.617 -14.935 -5.858 1.00 49.91 218 PHE A N 1
ATOM 1797 C CA . PHE A 1 218 ? 11.828 -14.858 -6.674 1.00 49.91 218 PHE A CA 1
ATOM 1798 C C . PHE A 1 218 ? 13.119 -14.931 -5.849 1.00 49.91 218 PHE A C 1
ATOM 1800 O O . PHE A 1 218 ? 14.122 -14.329 -6.227 1.00 49.91 218 PHE A O 1
ATOM 1807 N N . LEU A 1 219 ? 13.115 -15.660 -4.724 1.00 38.12 219 LEU A N 1
ATOM 1808 C CA . LEU A 1 219 ? 14.319 -15.946 -3.930 1.00 38.12 219 LEU A CA 1
ATOM 1809 C C . LEU A 1 219 ? 15.269 -16.918 -4.660 1.00 38.12 219 LEU A C 1
ATOM 1811 O O . LEU A 1 219 ? 15.557 -18.012 -4.188 1.00 38.12 219 LEU A O 1
ATOM 1815 N N . LEU A 1 220 ? 15.810 -16.482 -5.795 1.00 38.53 220 LEU A N 1
ATOM 1816 C CA . LEU A 1 220 ? 17.213 -16.728 -6.098 1.00 38.53 220 LEU A CA 1
ATOM 1817 C C . LEU A 1 220 ? 18.008 -15.511 -5.600 1.00 38.53 220 LEU A C 1
ATOM 1819 O O . LEU A 1 220 ? 17.510 -14.381 -5.659 1.00 38.53 220 LEU A O 1
ATOM 1823 N N . PRO A 1 221 ? 19.226 -15.698 -5.068 1.00 37.78 221 PRO A N 1
ATOM 1824 C CA . PRO A 1 221 ? 20.009 -14.590 -4.545 1.00 37.78 221 PRO A CA 1
ATOM 1825 C C . PRO A 1 221 ? 20.211 -13.526 -5.629 1.00 37.78 221 PRO A C 1
ATOM 1827 O O . PRO A 1 221 ? 20.780 -13.808 -6.681 1.00 37.78 221 PRO A O 1
ATOM 1830 N N . ARG A 1 222 ? 19.836 -12.269 -5.348 1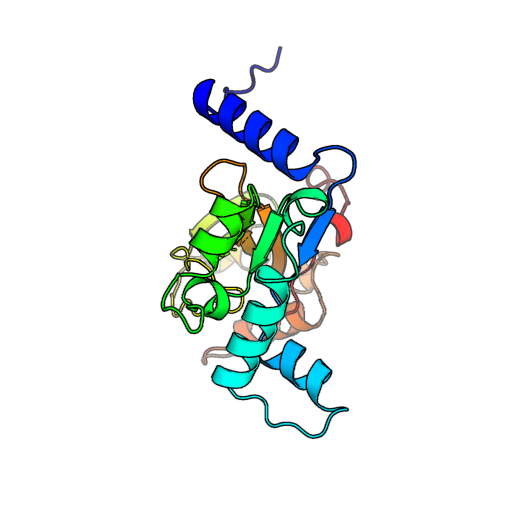.00 47.62 222 ARG A N 1
ATOM 1831 C CA . ARG A 1 222 ? 20.201 -11.105 -6.188 1.00 47.62 222 ARG A CA 1
ATOM 1832 C C . ARG A 1 222 ? 21.729 -10.915 -6.313 1.00 47.62 222 ARG A C 1
ATOM 1834 O O . ARG A 1 222 ? 22.172 -10.037 -7.040 1.00 47.62 222 ARG A O 1
ATOM 1841 N N . SER A 1 223 ? 22.530 -11.720 -5.608 1.00 40.19 223 SER A N 1
ATOM 1842 C CA . SER A 1 223 ? 23.984 -11.841 -5.752 1.00 40.19 223 SER A CA 1
ATOM 1843 C C . SER A 1 223 ? 24.437 -12.813 -6.856 1.00 40.19 223 SER A C 1
ATOM 1845 O O . SER A 1 223 ? 25.639 -12.907 -7.091 1.00 40.19 223 SER A O 1
ATOM 1847 N N . LEU A 1 224 ? 23.525 -13.523 -7.534 1.00 35.38 224 LEU A N 1
ATOM 1848 C CA . LEU A 1 224 ? 23.851 -14.515 -8.572 1.00 35.38 224 LEU A CA 1
ATOM 1849 C C . LEU A 1 224 ? 23.274 -14.214 -9.970 1.00 35.38 224 LEU A C 1
ATOM 1851 O O . LEU A 1 224 ? 23.529 -14.992 -10.886 1.00 35.38 224 LEU A O 1
ATOM 1855 N N . ILE A 1 225 ? 22.577 -13.088 -10.180 1.00 36.16 225 ILE A N 1
ATOM 1856 C CA . ILE A 1 225 ? 22.071 -12.661 -11.505 1.00 36.16 225 ILE A CA 1
ATOM 1857 C C . ILE A 1 225 ? 22.678 -11.345 -11.925 1.00 36.16 225 ILE A C 1
ATOM 1859 O O . ILE A 1 225 ? 22.869 -10.454 -11.073 1.00 36.16 225 ILE A O 1
#